Protein 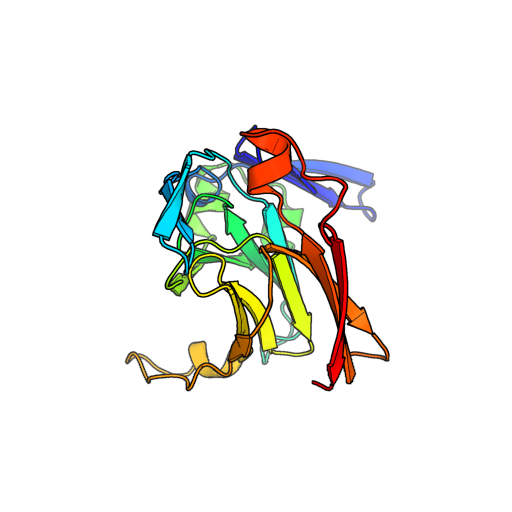AF-A0AAW2FLQ1-F1 (afdb_monomer_lite)

Foldseek 3Di:
DDDFPVLWDWDADPVVRDIAIEHEPQQFADAQWAQAQVRDIDGHGTGKDAWEKAAPLVDRWIKIWIHRQRDQWIKIATVVQVVVRDYHVSCHVRIGTQDGHPAGWQYWYDAHQKIWTAHRRQQWIWIDGRNVRVPDPDPDPPPTDTGHHDAHWNYWDAPPNRFKIKTKGFNVCCVPPHPDPPVDDGMDIDMDTD

Sequence (194 aa):
MADYYGNGLVVYNSVKDSMCRIESKYMEPVDDLFVLKNHDTFIYPAGIFSMTVICNECKTSCYLYWAPISGKAIYRTDIDHLLNCPNKDQANNKTKYTIKLASQTVDMESVDHTLYYSDTGAMSIVRRNVCKLSSQSKPVTVTEEMQPVLGVVTTMSSLENGKEMQFIEDNYKIFKYTSVDLSSINFRYCRFKI

Organism: NCBI:txid286306

InterPro domains:
  IPR011042 Six-bladed beta-propeller, TolB-like [G3DSA:2.120.10.30] (1-194)
  IPR017996 Major royal jelly/yellow-related [PF03022] (1-192)

pLDDT: mean 86.83, std 14.47, range [31.69, 98.31]

Structure (mmCIF, N/CA/C/O backbone):
data_AF-A0AAW2FLQ1-F1
#
_entry.id   AF-A0AAW2FLQ1-F1
#
loop_
_atom_site.group_PDB
_atom_site.id
_atom_site.type_symbol
_atom_site.label_atom_id
_atom_site.label_alt_id
_atom_site.label_comp_id
_atom_site.label_asym_id
_atom_site.label_entity_id
_atom_site.label_seq_id
_atom_site.pdbx_PDB_ins_code
_atom_site.Cartn_x
_atom_site.Cartn_y
_atom_site.Cartn_z
_atom_site.occupancy
_atom_site.B_iso_or_equiv
_atom_site.auth_seq_id
_atom_site.auth_comp_id
_atom_site.auth_asym_id
_atom_site.auth_atom_id
_atom_site.pdbx_PDB_model_num
ATOM 1 N N . MET A 1 1 ? -11.884 2.104 2.381 1.00 91.94 1 MET A N 1
ATOM 2 C CA . MET A 1 1 ? -11.495 2.786 1.128 1.00 91.94 1 MET A CA 1
ATOM 3 C C . MET A 1 1 ? -10.493 3.872 1.465 1.00 91.94 1 MET A C 1
ATOM 5 O O . MET A 1 1 ? -10.772 4.666 2.356 1.00 91.94 1 MET A O 1
ATOM 9 N N . ALA A 1 2 ? -9.340 3.880 0.802 1.00 96.25 2 ALA A N 1
ATOM 10 C CA . ALA A 1 2 ? -8.349 4.935 0.962 1.00 96.25 2 ALA A CA 1
ATOM 11 C C . ALA A 1 2 ? -8.701 6.135 0.079 1.00 96.25 2 ALA A C 1
ATOM 13 O O . ALA A 1 2 ? -9.021 5.974 -1.097 1.00 96.25 2 ALA A O 1
ATOM 14 N N . ASP A 1 3 ? -8.634 7.323 0.660 1.00 96.94 3 ASP A N 1
ATOM 15 C CA . ASP A 1 3 ? -8.712 8.602 -0.028 1.00 96.94 3 ASP A CA 1
ATOM 16 C C . ASP A 1 3 ? -7.301 9.189 -0.090 1.00 96.94 3 ASP A C 1
ATOM 18 O O . ASP A 1 3 ? -6.853 9.882 0.826 1.00 96.94 3 ASP A O 1
ATOM 22 N N . TYR A 1 4 ? -6.588 8.861 -1.167 1.00 94.88 4 TYR A N 1
ATOM 23 C CA . TYR A 1 4 ? -5.191 9.247 -1.357 1.00 94.88 4 TYR A CA 1
ATOM 24 C C . TYR A 1 4 ? -5.010 10.743 -1.657 1.00 94.88 4 TYR A C 1
ATOM 26 O O . TYR A 1 4 ? -3.900 11.249 -1.526 1.00 94.88 4 TYR A O 1
ATOM 34 N N . TYR A 1 5 ? -6.069 11.465 -2.044 1.00 93.88 5 TYR A N 1
ATOM 35 C CA . TYR A 1 5 ? -6.012 12.921 -2.222 1.00 93.88 5 TYR A CA 1
ATOM 36 C C . TYR A 1 5 ? -6.301 13.664 -0.916 1.00 93.88 5 TYR 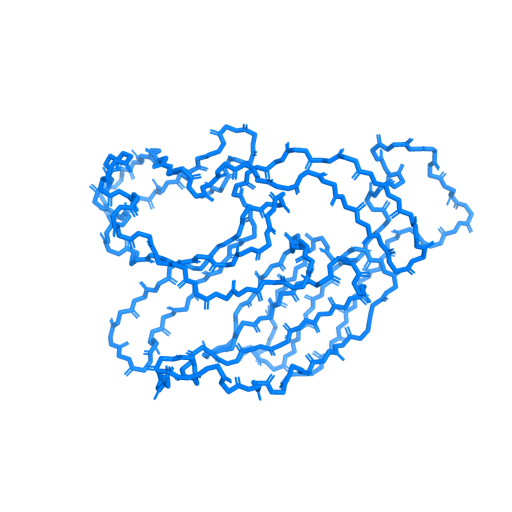A C 1
ATOM 38 O O . TYR A 1 5 ? -5.624 14.639 -0.599 1.00 93.88 5 TYR A O 1
ATOM 46 N N . GLY A 1 6 ? -7.293 13.210 -0.148 1.00 96.44 6 GLY A N 1
ATOM 47 C CA . GLY A 1 6 ? -7.650 13.799 1.143 1.00 96.44 6 GLY A CA 1
ATOM 48 C C . GLY A 1 6 ? -6.902 13.213 2.345 1.00 96.44 6 GLY A C 1
ATOM 49 O O . GLY A 1 6 ? -7.181 13.617 3.472 1.00 96.44 6 GLY A O 1
ATOM 50 N N . ASN A 1 7 ? -5.978 12.271 2.131 1.00 96.94 7 ASN A N 1
ATOM 51 C CA . ASN A 1 7 ? -5.129 11.643 3.153 1.00 96.94 7 ASN A CA 1
ATOM 52 C C . ASN A 1 7 ? -5.916 10.949 4.280 1.00 96.94 7 ASN A C 1
ATOM 54 O O . ASN A 1 7 ? -5.550 11.025 5.454 1.00 96.94 7 ASN A O 1
ATOM 58 N N . GLY A 1 8 ? -7.021 10.290 3.928 1.00 97.75 8 GLY A N 1
ATOM 59 C CA . GLY A 1 8 ? -7.933 9.682 4.895 1.00 97.75 8 GLY A CA 1
ATOM 60 C C . GLY A 1 8 ? -8.338 8.259 4.539 1.00 97.75 8 GLY A C 1
ATOM 61 O O . GLY A 1 8 ? -8.242 7.814 3.398 1.00 97.75 8 GLY A O 1
ATOM 62 N N . LEU A 1 9 ? -8.839 7.539 5.535 1.00 98.12 9 LEU A N 1
ATOM 63 C CA . LEU A 1 9 ? -9.382 6.196 5.396 1.00 98.12 9 LEU A CA 1
ATOM 64 C C . LEU A 1 9 ? -10.873 6.212 5.722 1.00 98.12 9 LEU A C 1
ATOM 66 O O . LEU A 1 9 ? -11.267 6.517 6.844 1.00 98.12 9 LEU A O 1
ATOM 70 N N . VAL A 1 10 ? -11.710 5.833 4.761 1.00 97.50 10 VAL A N 1
ATOM 71 C CA . VAL A 1 10 ? -13.134 5.584 5.001 1.00 97.50 10 VAL A CA 1
ATOM 72 C C . VAL A 1 10 ? -13.320 4.131 5.418 1.00 97.50 10 VAL A C 1
ATOM 74 O O . VAL A 1 10 ? -12.969 3.212 4.668 1.00 97.50 10 VAL A O 1
ATOM 77 N N . VAL A 1 11 ? -13.892 3.927 6.600 1.00 96.62 11 VAL A N 1
ATOM 78 C CA . VAL A 1 11 ? -14.227 2.614 7.157 1.00 96.62 11 VAL A CA 1
ATOM 79 C C . VAL A 1 11 ? -15.741 2.479 7.205 1.00 96.62 11 VAL A C 1
ATOM 81 O O . VAL A 1 11 ? -16.435 3.376 7.680 1.00 96.62 11 VAL A O 1
ATOM 84 N N . TYR A 1 12 ? -16.243 1.351 6.708 1.00 95.44 12 TYR A N 1
ATOM 85 C CA . TYR A 1 12 ? -17.648 0.974 6.794 1.00 95.44 12 TYR A CA 1
ATOM 86 C C . TYR A 1 12 ? -17.773 -0.273 7.667 1.00 95.44 12 TYR A C 1
ATOM 88 O O . TYR A 1 12 ? -17.113 -1.282 7.420 1.00 95.44 12 TYR A O 1
ATOM 96 N N . ASN A 1 13 ? -18.607 -0.186 8.697 1.00 93.62 13 ASN A N 1
ATOM 97 C CA . ASN A 1 13 ? -18.969 -1.292 9.565 1.00 93.62 13 ASN A CA 1
ATOM 98 C C . ASN A 1 13 ? -20.371 -1.765 9.175 1.00 93.62 13 ASN A C 1
ATOM 100 O O . ASN A 1 13 ? -21.360 -1.126 9.530 1.00 93.62 13 ASN A O 1
ATOM 104 N N . SER A 1 14 ? -20.445 -2.893 8.471 1.00 93.50 14 SER A N 1
ATOM 105 C CA . SER A 1 14 ? -21.706 -3.465 7.986 1.00 93.50 14 SER A CA 1
ATOM 106 C C . SER A 1 14 ? -22.609 -3.994 9.101 1.00 93.50 14 SER A C 1
ATOM 108 O O . SER A 1 14 ? -23.823 -4.005 8.941 1.00 93.50 14 SER A O 1
ATOM 110 N N . VAL A 1 15 ? -22.049 -4.399 10.247 1.00 92.44 15 VAL A N 1
ATOM 111 C CA . VAL A 1 15 ? -22.832 -4.900 11.392 1.00 92.44 15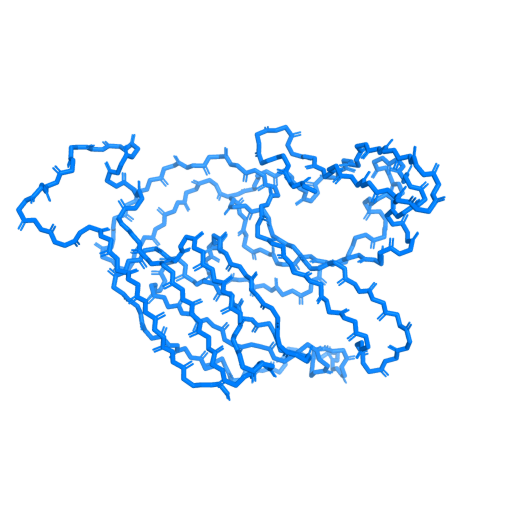 VAL A CA 1
ATOM 112 C C . VAL A 1 15 ? -23.609 -3.766 12.056 1.00 92.44 15 VAL A C 1
ATOM 114 O O . VAL A 1 15 ? -24.740 -3.957 12.491 1.00 92.44 15 VAL A O 1
ATOM 117 N N . LYS A 1 16 ? -22.994 -2.582 12.143 1.00 93.88 16 LYS A N 1
ATOM 118 C CA . LYS A 1 16 ? -23.602 -1.380 12.731 1.00 93.88 16 LYS A CA 1
ATOM 119 C C . LYS A 1 16 ? -24.275 -0.473 11.697 1.00 93.88 16 LYS A C 1
ATOM 121 O O . LYS A 1 16 ? -24.805 0.561 12.087 1.00 93.88 16 LYS A O 1
ATOM 126 N N . ASP A 1 17 ? -24.188 -0.830 10.416 1.00 94.69 17 ASP A N 1
ATOM 127 C CA . ASP A 1 17 ? -24.528 0.018 9.269 1.00 94.69 17 ASP A CA 1
ATOM 128 C C . ASP A 1 17 ? -24.017 1.462 9.422 1.00 94.69 17 ASP A C 1
ATOM 130 O O . ASP A 1 17 ? -24.735 2.449 9.289 1.00 94.69 17 ASP A O 1
ATOM 134 N N . SER A 1 18 ? -22.743 1.585 9.796 1.00 94.69 18 SER A N 1
ATOM 135 C CA . SER A 1 18 ? -22.134 2.869 10.144 1.00 94.69 18 SER A CA 1
ATOM 136 C C . SER A 1 18 ? -20.859 3.094 9.354 1.00 94.69 18 SER A C 1
ATOM 138 O O . SER A 1 18 ? -20.066 2.166 9.180 1.00 94.69 18 SER A O 1
ATOM 140 N N . MET A 1 19 ? -20.610 4.336 8.952 1.00 96.31 19 MET A N 1
ATOM 141 C CA . MET A 1 19 ? -19.373 4.734 8.288 1.00 96.31 19 MET A CA 1
ATOM 142 C C . MET A 1 19 ? -18.680 5.872 9.027 1.00 96.31 19 MET A C 1
ATOM 144 O O . MET A 1 19 ? -19.328 6.725 9.631 1.00 96.31 19 MET A O 1
ATOM 148 N N . CYS A 1 20 ? -17.358 5.917 8.926 1.00 97.00 20 CYS A N 1
ATOM 149 C CA . CYS A 1 20 ? -16.575 7.048 9.395 1.00 97.00 20 CYS A CA 1
ATOM 150 C C . CYS A 1 20 ? -15.333 7.261 8.542 1.00 97.00 20 CYS A C 1
ATOM 152 O O . CYS A 1 20 ? -14.836 6.353 7.874 1.00 97.00 20 CYS A O 1
ATOM 154 N N . ARG A 1 21 ? -14.834 8.495 8.585 1.00 97.88 21 ARG A N 1
ATOM 155 C CA . ARG A 1 21 ? -13.546 8.878 8.021 1.00 97.88 21 ARG A CA 1
ATOM 156 C C . ARG A 1 21 ? -12.533 8.978 9.154 1.00 97.88 21 ARG A C 1
ATOM 158 O O . ARG A 1 21 ? -12.776 9.668 10.138 1.00 97.88 21 ARG A O 1
ATOM 165 N N . ILE A 1 22 ? -11.408 8.302 8.987 1.00 98.31 22 ILE A N 1
ATOM 166 C CA . ILE A 1 22 ? -10.281 8.296 9.911 1.00 98.31 22 ILE A CA 1
ATOM 167 C C . ILE A 1 22 ? -9.132 9.026 9.234 1.00 98.31 22 ILE A C 1
ATOM 169 O O . ILE A 1 22 ? -8.819 8.764 8.075 1.00 98.31 22 ILE A O 1
ATOM 173 N N . GLU A 1 23 ? -8.492 9.921 9.970 1.00 98.19 23 GLU A N 1
ATOM 174 C CA . GLU A 1 23 ? -7.330 10.668 9.504 1.00 98.19 23 GLU A CA 1
ATOM 175 C C . GLU A 1 23 ? -6.142 10.380 10.410 1.00 98.19 23 GLU A C 1
ATOM 177 O O . GLU A 1 23 ? -6.289 10.105 11.601 1.00 98.19 23 GLU A O 1
ATOM 182 N N . SER A 1 24 ? -4.944 10.432 9.847 1.00 97.75 24 SER A N 1
ATOM 183 C CA . SER A 1 24 ? -3.704 10.183 10.568 1.00 97.75 24 SER A CA 1
ATOM 184 C C . SER A 1 24 ? -2.583 10.920 9.860 1.00 97.75 24 SER A C 1
ATOM 186 O O . SER A 1 24 ? -2.535 10.939 8.635 1.00 97.75 24 SER A O 1
ATOM 188 N N . LYS A 1 25 ? -1.645 11.499 10.616 1.00 97.56 25 LYS A N 1
ATOM 189 C CA . LYS A 1 25 ? -0.485 12.190 10.020 1.00 97.56 25 LYS A CA 1
ATOM 190 C C . LYS A 1 25 ? 0.370 11.250 9.170 1.00 97.56 25 LYS A C 1
ATOM 192 O O . LYS A 1 25 ? 1.116 11.682 8.308 1.00 97.56 25 LYS A O 1
ATOM 197 N N . TYR A 1 26 ? 0.288 9.951 9.448 1.00 97.50 26 TYR A N 1
ATOM 198 C CA . TYR A 1 26 ? 1.032 8.941 8.714 1.00 97.50 26 TYR A CA 1
ATOM 199 C C . TYR A 1 26 ? 0.426 8.696 7.317 1.00 97.50 26 TYR A C 1
ATOM 201 O O . TYR A 1 26 ? 1.084 8.081 6.487 1.00 97.50 26 TYR A O 1
ATOM 209 N N . MET A 1 27 ? -0.841 9.082 7.090 1.00 97.88 27 MET A N 1
ATOM 210 C CA . MET A 1 27 ? -1.561 8.906 5.817 1.00 97.88 27 MET A CA 1
ATOM 211 C C . MET A 1 27 ? -1.264 10.031 4.825 1.00 97.88 27 MET A C 1
ATOM 213 O O . MET A 1 27 ? -1.715 9.956 3.687 1.00 97.88 27 MET A O 1
ATOM 217 N N . GLU A 1 28 ? -0.551 11.067 5.261 1.00 97.56 28 GLU A N 1
ATOM 218 C CA . GLU A 1 28 ? -0.145 12.209 4.450 1.00 97.56 28 GLU A CA 1
ATOM 219 C C . GLU A 1 28 ? 1.106 11.849 3.614 1.00 97.56 28 GLU A C 1
ATOM 221 O O . GLU A 1 28 ? 1.902 10.998 4.029 1.00 97.56 28 GLU A O 1
ATOM 226 N N . PRO A 1 29 ? 1.293 12.466 2.434 1.00 96.25 29 PRO A N 1
ATOM 227 C CA . PRO A 1 29 ? 2.514 12.312 1.649 1.00 96.25 29 PRO A CA 1
ATOM 228 C C . PRO A 1 29 ? 3.740 12.857 2.404 1.00 96.25 29 PRO A C 1
ATOM 230 O O . PRO A 1 29 ? 3.660 13.865 3.105 1.00 96.25 29 PRO A O 1
ATOM 233 N N . VAL A 1 30 ? 4.885 12.186 2.255 1.00 94.06 30 VAL A N 1
ATOM 234 C CA . VAL A 1 30 ? 6.158 12.533 2.919 1.00 94.06 30 VAL A CA 1
ATOM 235 C C . VAL A 1 30 ? 7.317 12.660 1.923 1.00 94.06 30 VAL A C 1
ATOM 237 O O . VAL A 1 30 ? 8.241 13.435 2.160 1.00 94.06 30 VAL A O 1
ATOM 240 N N . ASP A 1 31 ? 7.294 11.897 0.828 1.00 92.38 31 ASP A N 1
ATOM 241 C CA . ASP A 1 31 ? 8.317 11.900 -0.222 1.00 92.38 31 ASP A CA 1
ATOM 242 C C . ASP A 1 31 ? 7.674 11.742 -1.605 1.00 92.38 31 ASP A C 1
ATOM 244 O O . ASP A 1 31 ? 7.371 10.632 -2.060 1.00 92.38 31 ASP A O 1
ATOM 248 N N . ASP A 1 32 ? 7.466 12.881 -2.262 1.00 91.56 32 ASP A N 1
ATOM 249 C CA . ASP A 1 32 ? 6.734 12.977 -3.525 1.00 91.56 32 ASP A CA 1
ATOM 250 C C . ASP A 1 32 ? 7.588 12.649 -4.751 1.00 91.56 32 ASP A C 1
ATOM 252 O O . ASP A 1 32 ? 7.039 12.523 -5.848 1.00 91.56 32 ASP A O 1
ATOM 256 N N . LEU A 1 33 ? 8.915 12.538 -4.599 1.00 92.50 33 LEU A N 1
ATOM 257 C CA . LEU A 1 33 ? 9.826 12.282 -5.710 1.00 92.50 33 LEU A CA 1
ATOM 258 C C . LEU A 1 33 ? 9.994 10.779 -5.933 1.00 92.50 33 LEU A C 1
ATOM 260 O O . LEU A 1 33 ? 10.582 10.056 -5.124 1.00 92.50 33 LEU A O 1
ATOM 264 N N . PHE A 1 34 ? 9.553 10.328 -7.100 1.00 90.31 34 PHE A N 1
ATOM 265 C CA . PHE A 1 34 ? 9.778 8.977 -7.585 1.00 90.31 34 PHE A CA 1
ATOM 266 C C . PHE A 1 34 ? 11.028 8.950 -8.454 1.00 90.31 34 PHE A C 1
ATOM 268 O O . PHE A 1 34 ? 11.207 9.808 -9.320 1.00 90.31 34 PHE A O 1
ATOM 275 N N . VAL A 1 35 ? 11.877 7.947 -8.233 1.00 90.69 35 VAL A N 1
ATOM 276 C CA . VAL A 1 35 ? 13.063 7.667 -9.048 1.00 90.69 35 VAL A CA 1
ATOM 277 C C . VAL A 1 35 ? 12.997 6.207 -9.467 1.00 90.69 35 VAL A C 1
ATOM 279 O O . VAL A 1 35 ? 13.086 5.322 -8.620 1.00 90.69 35 VAL A O 1
ATOM 282 N N . LEU A 1 36 ? 12.808 5.968 -10.761 1.00 86.19 36 LEU A N 1
ATOM 283 C CA . LEU A 1 36 ? 12.723 4.638 -11.354 1.00 86.19 36 LEU A CA 1
ATOM 284 C C . LEU A 1 36 ? 14.117 4.087 -11.680 1.00 86.19 36 LEU A C 1
ATOM 286 O O . LEU A 1 36 ? 15.096 4.830 -11.794 1.00 86.19 36 LEU A O 1
ATOM 290 N N . LYS A 1 37 ? 14.198 2.772 -11.897 1.00 85.69 37 LYS A N 1
ATOM 291 C CA . LYS A 1 37 ? 15.446 2.050 -12.195 1.00 85.69 37 LYS A CA 1
ATOM 292 C C . LYS A 1 37 ? 16.189 2.587 -13.420 1.00 85.69 37 LYS A C 1
ATOM 294 O O . LYS A 1 37 ? 17.413 2.553 -13.461 1.00 85.69 37 LYS A O 1
ATOM 299 N N . ASN A 1 38 ? 15.457 3.084 -14.412 1.00 82.25 38 ASN A N 1
ATOM 300 C CA . ASN A 1 38 ? 15.990 3.711 -15.624 1.00 82.25 38 ASN A CA 1
ATOM 301 C C . ASN A 1 38 ? 16.360 5.199 -15.436 1.00 82.25 38 ASN A C 1
ATOM 303 O O . ASN A 1 38 ? 16.565 5.890 -16.426 1.00 82.25 38 ASN A O 1
ATOM 307 N N . HIS A 1 39 ? 16.454 5.687 -14.193 1.00 83.62 39 HIS A N 1
ATOM 308 C CA . HIS A 1 39 ? 16.730 7.084 -13.817 1.00 83.62 39 HIS A CA 1
ATOM 309 C C . HIS A 1 39 ? 15.636 8.092 -14.175 1.00 83.62 39 HIS A C 1
ATOM 311 O O . HIS A 1 39 ? 15.804 9.297 -13.987 1.00 83.62 39 HIS A O 1
ATOM 317 N N . ASP A 1 40 ? 14.487 7.604 -14.620 1.00 84.31 40 ASP A N 1
ATOM 318 C CA . ASP A 1 40 ? 13.316 8.426 -14.832 1.00 84.31 40 ASP A CA 1
ATOM 319 C C . ASP A 1 40 ? 12.751 8.927 -13.508 1.00 84.31 40 ASP A C 1
ATOM 321 O O . ASP A 1 40 ? 12.553 8.155 -12.569 1.00 84.31 40 ASP A O 1
ATOM 325 N N . THR A 1 41 ? 12.401 10.211 -13.463 1.00 88.06 41 THR A N 1
ATOM 326 C CA . THR A 1 41 ? 11.805 10.818 -12.272 1.00 88.06 41 THR A CA 1
ATOM 327 C C . THR A 1 41 ? 10.453 11.452 -12.555 1.00 88.06 41 THR A C 1
ATOM 329 O O . THR A 1 41 ? 10.144 11.819 -13.692 1.00 88.06 41 THR A O 1
ATOM 332 N N . PHE A 1 42 ? 9.616 11.530 -11.522 1.00 87.19 42 PHE A N 1
ATOM 333 C CA . PHE A 1 42 ? 8.359 12.276 -11.535 1.00 87.19 42 PHE A CA 1
ATOM 334 C C . PHE A 1 42 ? 7.934 12.632 -10.107 1.00 87.19 42 PHE A C 1
ATOM 336 O O . PHE A 1 42 ? 8.352 11.987 -9.148 1.00 87.19 42 PHE A O 1
ATOM 343 N N . ILE A 1 43 ? 7.106 13.672 -9.978 1.00 89.88 43 ILE A N 1
ATOM 344 C CA . ILE A 1 43 ? 6.562 14.126 -8.694 1.00 89.88 43 ILE A CA 1
ATOM 345 C C . ILE A 1 43 ? 5.098 13.724 -8.616 1.00 89.88 43 ILE A C 1
ATOM 347 O O . ILE A 1 43 ? 4.303 14.116 -9.474 1.00 89.88 43 ILE A O 1
ATOM 351 N N . TYR A 1 44 ? 4.730 12.977 -7.585 1.00 89.75 44 TYR A N 1
ATOM 352 C CA . TYR A 1 44 ? 3.357 12.551 -7.355 1.00 89.75 44 TYR A CA 1
ATOM 353 C C . TYR A 1 44 ? 3.059 12.655 -5.859 1.00 89.75 44 TYR A C 1
ATOM 355 O O . TYR A 1 44 ? 3.478 11.759 -5.142 1.00 89.75 44 TYR A O 1
ATOM 363 N N . PRO A 1 45 ? 2.396 13.725 -5.378 1.00 92.75 45 PRO A N 1
ATOM 364 C CA . PRO A 1 45 ? 2.022 13.877 -3.974 1.00 92.75 45 PRO A CA 1
ATOM 365 C C . PRO A 1 45 ? 0.668 13.217 -3.699 1.00 92.75 45 PRO A C 1
ATOM 367 O O . PRO A 1 45 ? -0.377 13.724 -4.112 1.00 92.75 45 PRO A O 1
ATOM 370 N N . ALA A 1 46 ? 0.681 12.072 -3.028 1.00 93.94 46 ALA A N 1
ATOM 371 C CA . ALA A 1 46 ? -0.506 11.314 -2.671 1.00 93.94 46 ALA A CA 1
ATOM 372 C C . ALA A 1 46 ? -0.310 10.526 -1.370 1.00 93.94 46 ALA A C 1
ATOM 374 O O . ALA A 1 46 ? 0.737 9.928 -1.113 1.00 93.94 46 ALA A O 1
ATOM 375 N N . GLY A 1 47 ? -1.359 10.532 -0.555 1.00 96.88 47 GLY A N 1
ATOM 376 C CA . GLY A 1 47 ? -1.418 9.885 0.744 1.00 96.88 47 GLY A CA 1
ATOM 377 C C . GLY A 1 47 ? -1.692 8.385 0.680 1.00 96.88 47 GLY A C 1
ATOM 378 O O . GLY A 1 47 ? -1.314 7.700 -0.272 1.00 96.88 47 GLY A O 1
ATOM 379 N N . ILE A 1 48 ? -2.336 7.873 1.733 1.00 97.62 48 ILE A N 1
ATOM 380 C CA . ILE A 1 48 ? -2.701 6.457 1.913 1.00 97.62 48 ILE A CA 1
ATOM 381 C C . ILE A 1 48 ? -3.303 5.844 0.644 1.00 97.62 48 ILE A C 1
ATOM 383 O O . ILE A 1 48 ? -4.236 6.402 0.072 1.00 97.62 48 ILE A O 1
ATOM 387 N N . PHE A 1 49 ? -2.803 4.677 0.228 1.00 95.12 49 PHE A N 1
ATOM 388 C CA . PHE A 1 49 ? -3.363 3.954 -0.916 1.00 95.12 49 PHE A CA 1
ATOM 389 C C . PHE A 1 49 ? -3.163 2.442 -0.830 1.00 95.12 49 PHE A C 1
ATOM 391 O O . PHE A 1 49 ? -4.151 1.722 -0.697 1.00 95.12 49 PHE A O 1
ATOM 398 N N . SER A 1 50 ? -1.915 1.960 -0.865 1.00 95.19 50 SER A N 1
ATOM 399 C CA . SER A 1 50 ? -1.623 0.524 -0.837 1.00 95.19 50 SER A CA 1
ATOM 400 C C . SER A 1 50 ? -2.041 -0.029 0.516 1.00 95.19 50 SER A C 1
ATOM 402 O O . SER A 1 50 ? -1.559 0.449 1.545 1.00 95.19 50 SER A O 1
ATOM 404 N N . MET A 1 51 ? -2.941 -1.009 0.535 1.00 96.56 51 MET A N 1
ATOM 405 C CA . MET A 1 51 ? -3.526 -1.544 1.761 1.00 96.56 51 MET A CA 1
ATOM 406 C C . MET A 1 51 ? -3.760 -3.043 1.637 1.00 96.56 51 MET A C 1
ATOM 408 O O . MET A 1 51 ? -4.274 -3.505 0.629 1.00 96.56 51 MET A O 1
ATOM 412 N N . THR A 1 52 ? -3.491 -3.785 2.704 1.00 95.75 52 THR A N 1
ATOM 413 C CA . THR A 1 52 ? -3.899 -5.188 2.815 1.00 95.75 52 THR A CA 1
ATOM 414 C C . THR A 1 52 ? -4.184 -5.535 4.272 1.00 95.75 52 THR A C 1
ATOM 416 O O . THR A 1 52 ? -3.797 -4.808 5.193 1.00 95.75 52 THR A O 1
ATOM 419 N N . VAL A 1 53 ? -4.901 -6.630 4.494 1.00 94.06 53 VAL A N 1
ATOM 420 C CA . VAL A 1 53 ? -5.284 -7.090 5.827 1.00 94.06 53 VAL A CA 1
ATOM 421 C C . VAL A 1 53 ? -4.613 -8.416 6.104 1.00 94.06 53 VAL A C 1
ATOM 423 O O . VAL A 1 53 ? -4.839 -9.384 5.391 1.00 94.06 53 VAL A O 1
ATOM 426 N N . ILE A 1 54 ? -3.869 -8.474 7.204 1.00 90.88 54 ILE A N 1
ATOM 427 C CA . ILE A 1 54 ? -3.366 -9.737 7.733 1.00 90.88 54 ILE A CA 1
ATOM 428 C C . ILE A 1 54 ? -4.137 -10.041 9.008 1.00 90.88 54 ILE A C 1
ATOM 430 O O . ILE A 1 54 ? -4.009 -9.354 10.025 1.00 90.88 54 ILE A O 1
ATOM 434 N N . CYS A 1 55 ? -4.947 -11.090 8.934 1.00 86.62 55 CYS A N 1
ATOM 435 C CA . CYS A 1 55 ? -5.560 -11.716 10.091 1.00 86.62 55 CYS A CA 1
ATOM 436 C C . CYS A 1 55 ? -4.669 -12.839 10.603 1.00 86.62 55 CYS A C 1
ATOM 438 O O . CYS A 1 55 ? -3.960 -13.491 9.838 1.00 86.62 55 CYS A O 1
ATOM 440 N N . ASN A 1 56 ? -4.736 -13.086 11.907 1.00 69.19 56 ASN A N 1
ATOM 441 C CA . ASN A 1 56 ? -3.932 -14.103 12.562 1.00 69.19 56 ASN A CA 1
ATOM 442 C C . ASN A 1 56 ? -2.428 -13.818 12.486 1.00 69.19 56 ASN A C 1
ATOM 444 O O . ASN A 1 56 ? -1.672 -14.703 12.113 1.00 69.19 56 ASN A O 1
ATOM 448 N N . GLU A 1 57 ? -1.961 -12.615 12.848 1.00 58.91 57 GLU A N 1
ATOM 449 C CA . GLU A 1 57 ? -0.522 -12.297 12.971 1.00 58.91 57 GLU A CA 1
ATOM 450 C C . GLU A 1 57 ? 0.174 -13.096 14.094 1.00 58.91 57 GLU A C 1
ATOM 452 O O . GLU A 1 57 ? 0.682 -12.550 15.077 1.00 58.91 57 GLU A O 1
ATOM 457 N N . CYS A 1 58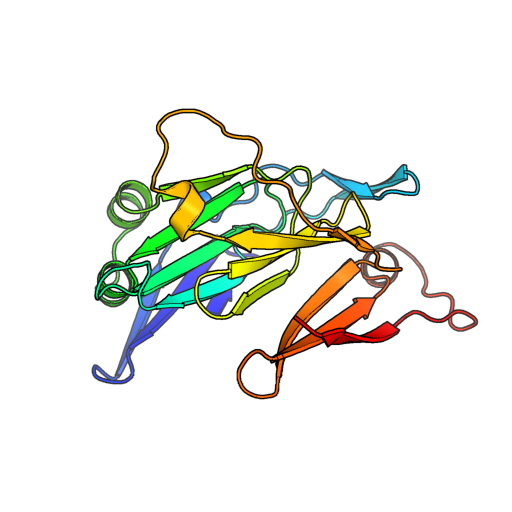 ? 0.161 -14.419 14.013 1.00 55.94 58 CYS A N 1
ATOM 458 C CA . CYS A 1 58 ? 0.623 -15.290 15.072 1.00 55.94 58 CYS A CA 1
ATOM 459 C C . CYS A 1 58 ? -0.186 -15.143 16.406 1.00 55.94 58 CYS A C 1
ATOM 461 O O . CYS A 1 58 ? 0.264 -15.661 17.429 1.00 55.94 58 CYS A O 1
ATOM 463 N N . LYS A 1 59 ? -1.380 -14.485 16.394 1.00 52.91 59 LYS A N 1
ATOM 464 C CA . LYS A 1 59 ? -2.435 -14.359 17.454 1.00 52.91 59 LYS A CA 1
ATOM 465 C C . LYS A 1 59 ? -3.814 -13.964 16.865 1.00 52.91 59 LYS A C 1
ATOM 467 O O . LYS A 1 59 ? -3.863 -13.562 15.719 1.00 52.91 59 LYS A O 1
ATOM 472 N N . THR A 1 60 ? -4.904 -13.982 17.647 1.00 62.03 60 THR A N 1
ATOM 473 C CA . THR A 1 60 ? -6.326 -13.745 17.254 1.00 62.03 60 THR A CA 1
ATOM 474 C C . THR A 1 60 ? -6.716 -12.343 16.733 1.00 62.03 60 THR A C 1
ATOM 476 O O . THR A 1 60 ? -7.905 -12.061 16.626 1.00 62.03 60 THR A O 1
ATOM 479 N N . SER A 1 61 ? -5.773 -11.449 16.429 1.00 79.00 61 SER A N 1
ATOM 480 C CA . SER A 1 61 ? -6.067 -10.072 15.982 1.00 79.00 61 SER A CA 1
ATOM 481 C C . SER A 1 61 ? -5.808 -9.895 14.483 1.00 79.00 61 SER A C 1
ATOM 483 O O . SER A 1 61 ? -4.914 -10.536 13.922 1.00 79.00 61 SER A O 1
ATOM 485 N N . CYS A 1 62 ? -6.569 -9.000 13.845 1.00 89.88 62 CYS A N 1
ATOM 486 C CA . CYS A 1 62 ? -6.369 -8.588 12.457 1.00 89.88 62 CYS A CA 1
ATOM 487 C C . CYS A 1 62 ? -5.826 -7.160 12.389 1.00 89.88 62 CYS A C 1
ATOM 489 O O . CYS A 1 62 ? -6.332 -6.254 13.054 1.00 89.88 62 CYS A O 1
ATOM 491 N N . TYR A 1 63 ? -4.827 -6.949 11.540 1.00 92.81 63 TYR A N 1
ATOM 492 C CA . TYR A 1 63 ? -4.224 -5.640 11.329 1.00 92.81 63 TYR A CA 1
ATOM 493 C C . TYR A 1 63 ? -4.404 -5.196 9.883 1.00 92.81 63 TYR A C 1
ATOM 495 O O . TYR A 1 63 ? -4.196 -5.972 8.948 1.00 92.81 63 TYR A O 1
ATOM 503 N N . LEU A 1 64 ? -4.748 -3.921 9.711 1.00 95.75 64 LEU A N 1
ATOM 504 C CA . LEU A 1 64 ? -4.659 -3.243 8.427 1.00 95.75 64 LEU A CA 1
ATOM 505 C C . LEU A 1 64 ? -3.225 -2.755 8.253 1.00 95.75 64 LEU A C 1
ATOM 507 O O . LEU A 1 64 ? -2.761 -1.920 9.034 1.00 95.75 64 LEU A O 1
ATOM 511 N N . TYR A 1 65 ? -2.557 -3.249 7.220 1.00 96.00 65 TYR A N 1
ATOM 512 C CA . TYR A 1 65 ? -1.277 -2.752 6.739 1.00 96.00 65 TYR A CA 1
ATOM 513 C C . TYR A 1 65 ? -1.511 -1.766 5.621 1.00 96.00 65 TYR A C 1
ATOM 515 O O . TYR A 1 65 ? -2.360 -2.003 4.764 1.00 96.00 65 TYR A O 1
ATOM 523 N N . TRP A 1 66 ? -0.746 -0.682 5.604 1.00 97.44 66 TRP A N 1
ATOM 524 C CA . TRP A 1 66 ? -0.884 0.312 4.556 1.00 97.44 66 TRP A CA 1
ATOM 525 C C . TRP A 1 66 ? 0.360 1.178 4.377 1.00 97.44 66 TRP A C 1
ATOM 527 O O . TRP A 1 66 ? 1.186 1.302 5.283 1.00 97.44 66 TRP A O 1
ATOM 537 N N . ALA A 1 67 ? 0.466 1.802 3.209 1.00 97.19 67 ALA A N 1
ATOM 538 C CA . ALA A 1 67 ? 1.470 2.811 2.899 1.00 97.19 67 ALA A CA 1
ATOM 539 C C . ALA A 1 67 ? 0.825 3.992 2.150 1.00 97.19 67 ALA A C 1
ATOM 541 O O . ALA A 1 67 ? -0.128 3.791 1.386 1.00 97.19 67 ALA A O 1
ATOM 542 N N . PRO A 1 68 ? 1.302 5.229 2.367 1.00 97.00 68 PRO A N 1
ATOM 543 C CA . PRO A 1 68 ? 1.025 6.311 1.440 1.00 97.00 68 PRO A CA 1
ATOM 544 C C . PRO A 1 68 ? 1.811 6.099 0.141 1.00 97.00 68 PRO A C 1
ATOM 546 O O . PRO A 1 68 ? 2.942 5.613 0.191 1.00 97.00 68 PRO A O 1
ATOM 549 N N . ILE A 1 69 ? 1.227 6.476 -1.004 1.00 94.88 69 ILE A N 1
ATOM 550 C CA . ILE A 1 69 ? 1.896 6.386 -2.317 1.00 94.88 69 ILE A CA 1
ATOM 551 C C . ILE A 1 69 ? 3.233 7.123 -2.245 1.00 94.88 69 ILE A C 1
ATOM 553 O O . ILE A 1 69 ? 4.278 6.586 -2.599 1.00 94.88 69 ILE A O 1
ATOM 557 N N . SER A 1 70 ? 3.210 8.339 -1.708 1.00 95.12 70 SER A N 1
ATOM 558 C CA . SER A 1 70 ? 4.378 9.207 -1.560 1.00 95.12 70 SER A CA 1
ATOM 559 C C . SER A 1 70 ? 5.041 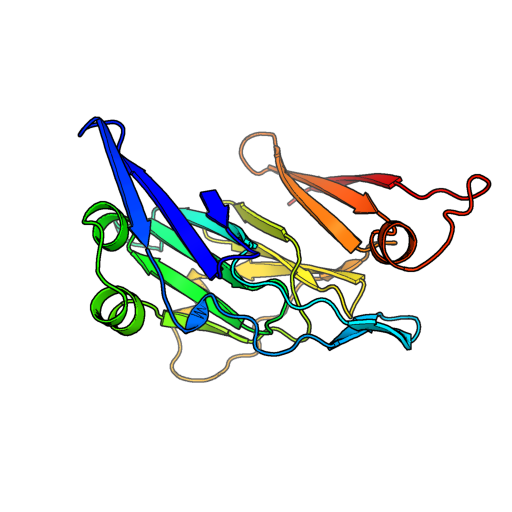8.999 -0.208 1.00 95.12 70 SER A C 1
ATOM 561 O O . SER A 1 70 ? 5.209 9.927 0.584 1.00 95.12 70 SER A O 1
ATOM 563 N N . GLY A 1 71 ? 5.391 7.756 0.106 1.00 94.75 71 GLY A N 1
ATOM 564 C CA . GLY A 1 71 ? 6.133 7.447 1.316 1.00 94.75 71 GLY A CA 1
ATOM 565 C C . GLY A 1 71 ? 6.920 6.155 1.219 1.00 94.75 71 GLY A C 1
ATOM 566 O O . GLY A 1 71 ? 6.680 5.288 0.385 1.00 94.75 71 GLY A O 1
ATOM 567 N N . LYS A 1 72 ? 7.905 6.039 2.108 1.00 94.44 72 LYS A N 1
ATOM 568 C CA . LYS A 1 72 ? 8.863 4.924 2.147 1.00 94.44 72 LYS A CA 1
ATOM 569 C C . LYS A 1 72 ? 8.709 4.093 3.420 1.00 94.44 72 LYS A C 1
ATOM 571 O O . LYS A 1 72 ? 9.686 3.635 4.019 1.00 94.44 72 LYS A O 1
ATOM 576 N N . ALA A 1 73 ? 7.469 3.949 3.878 1.00 95.00 73 ALA A N 1
ATOM 577 C CA . ALA A 1 73 ? 7.132 3.260 5.111 1.00 95.00 73 ALA A CA 1
ATOM 578 C C . ALA A 1 73 ? 5.806 2.511 4.981 1.00 95.00 73 ALA A C 1
ATOM 580 O O . ALA A 1 73 ? 4.821 3.075 4.510 1.00 95.00 73 ALA A O 1
ATOM 581 N N . ILE A 1 74 ? 5.781 1.271 5.474 1.00 96.00 74 ILE A N 1
ATOM 582 C CA . ILE A 1 74 ? 4.535 0.545 5.731 1.00 96.00 74 ILE A CA 1
ATOM 583 C C . ILE A 1 74 ? 4.202 0.688 7.210 1.00 96.00 74 ILE A C 1
ATOM 585 O O . ILE A 1 74 ? 5.015 0.391 8.098 1.00 96.00 74 ILE A O 1
ATOM 589 N N . TYR A 1 75 ? 2.975 1.111 7.459 1.00 96.31 75 TYR A N 1
ATOM 590 C CA . TYR A 1 75 ? 2.373 1.224 8.771 1.00 96.31 75 TYR A CA 1
ATOM 591 C C . TYR A 1 75 ? 1.338 0.126 8.971 1.00 96.31 75 TYR A C 1
ATOM 593 O O . TYR A 1 75 ? 0.864 -0.494 8.021 1.00 96.31 75 TYR A O 1
ATOM 601 N N . ARG A 1 76 ? 0.967 -0.098 10.228 1.00 95.19 76 ARG A N 1
ATOM 602 C CA . ARG A 1 76 ? -0.165 -0.951 10.568 1.00 95.19 76 ARG A CA 1
ATOM 603 C C . ARG A 1 76 ? -0.951 -0.422 11.746 1.00 95.19 76 ARG A C 1
ATOM 605 O O . ARG A 1 76 ? -0.410 0.279 12.606 1.00 95.19 76 ARG A O 1
ATOM 612 N N . THR A 1 77 ? -2.211 -0.811 11.823 1.00 94.56 77 THR A N 1
ATOM 613 C CA . THR A 1 77 ? -3.049 -0.574 12.996 1.00 94.56 77 THR A CA 1
ATOM 614 C C . THR A 1 77 ? -4.102 -1.666 13.133 1.00 94.56 77 THR A C 1
ATOM 616 O O . THR A 1 77 ? -4.383 -2.393 12.181 1.00 94.56 77 THR A O 1
ATOM 619 N N . ASP A 1 78 ? -4.617 -1.822 14.345 1.00 93.25 78 ASP A N 1
ATOM 620 C CA . ASP A 1 78 ? -5.616 -2.836 14.667 1.00 93.25 78 ASP A CA 1
ATOM 621 C C . ASP A 1 78 ? -6.952 -2.477 13.999 1.00 93.25 78 ASP A C 1
ATOM 623 O O . ASP A 1 78 ? -7.398 -1.327 14.080 1.00 93.25 78 ASP A O 1
ATOM 627 N N . ILE A 1 79 ? -7.586 -3.439 13.327 1.00 93.25 79 ILE A N 1
ATOM 628 C CA . ILE A 1 79 ? -8.871 -3.205 12.659 1.00 93.25 79 ILE A CA 1
ATOM 629 C C . ILE A 1 79 ? -9.970 -2.900 13.678 1.00 93.25 79 ILE A C 1
ATOM 631 O O . ILE A 1 79 ? -10.788 -2.018 13.421 1.00 93.25 79 ILE A O 1
ATOM 635 N N . ASP A 1 80 ? -9.955 -3.530 14.853 1.00 91.81 80 ASP A N 1
ATOM 636 C CA . ASP A 1 80 ? -10.957 -3.268 15.892 1.00 91.81 80 ASP A CA 1
ATOM 637 C C . ASP A 1 80 ? -10.857 -1.827 16.396 1.00 91.81 80 ASP A C 1
ATOM 639 O O . ASP A 1 80 ? -11.863 -1.175 16.682 1.00 91.81 80 ASP A O 1
ATOM 643 N N . HIS A 1 81 ? -9.636 -1.285 16.448 1.00 93.81 81 HIS A N 1
ATOM 644 C CA . HIS A 1 81 ? -9.425 0.128 16.750 1.00 93.81 81 HIS A CA 1
ATOM 645 C C . HIS A 1 81 ? -10.046 1.025 15.675 1.00 93.81 81 HIS A C 1
ATOM 647 O O . HIS A 1 81 ? -10.744 1.973 16.020 1.00 93.81 81 HIS A O 1
ATOM 653 N N . LEU A 1 82 ? -9.858 0.712 14.389 1.00 95.06 82 LEU A N 1
ATOM 654 C CA . LEU A 1 82 ? -10.440 1.477 13.279 1.00 95.06 82 LEU A CA 1
ATOM 655 C C . LEU A 1 82 ? -11.974 1.409 13.245 1.00 95.06 82 LEU A C 1
ATOM 657 O O . LEU A 1 82 ? -12.626 2.420 12.996 1.00 95.06 82 LEU A O 1
ATOM 661 N N . LEU A 1 83 ? -12.562 0.247 13.541 1.00 93.94 83 LEU A N 1
ATOM 662 C CA . LEU A 1 83 ? -14.018 0.047 13.578 1.00 93.94 83 LEU A CA 1
ATOM 663 C C . LEU A 1 83 ? -14.721 0.858 14.679 1.00 93.94 83 LEU A C 1
ATOM 665 O O . LEU A 1 83 ? -15.945 1.002 14.644 1.00 93.94 83 LEU A O 1
ATOM 669 N N . ASN A 1 84 ? -13.962 1.398 15.636 1.00 94.06 84 ASN A N 1
ATOM 670 C CA . ASN A 1 84 ? -14.450 2.321 16.659 1.00 94.06 84 ASN A CA 1
ATOM 671 C C . ASN A 1 84 ? -14.356 3.800 16.245 1.00 94.06 84 ASN A C 1
ATOM 673 O O . ASN A 1 84 ? -14.623 4.669 17.070 1.00 94.06 84 ASN A O 1
ATOM 677 N N . CYS A 1 85 ? -14.008 4.090 14.986 1.00 96.06 85 CYS A N 1
ATOM 678 C CA . CYS A 1 85 ? -13.969 5.440 14.418 1.00 96.06 85 CYS A CA 1
ATOM 679 C C . CYS A 1 85 ? -13.125 6.435 15.237 1.00 96.06 85 CYS A C 1
ATOM 681 O O . CYS A 1 85 ? -13.635 7.460 15.695 1.00 96.06 85 CYS A O 1
ATOM 683 N N . PRO A 1 86 ? -11.830 6.137 15.444 1.00 97.38 86 PRO A N 1
ATOM 684 C CA . PRO A 1 86 ? -10.950 6.963 16.252 1.00 97.38 86 PRO A CA 1
ATOM 685 C C . PRO A 1 86 ? -10.736 8.339 15.618 1.00 97.38 86 PRO A C 1
ATOM 687 O O . PRO A 1 86 ? -10.655 8.473 14.395 1.00 97.38 86 PRO A O 1
ATOM 690 N N . ASN A 1 87 ? -10.560 9.358 16.459 1.00 97.94 87 ASN A N 1
ATOM 691 C CA . ASN A 1 87 ? -10.105 10.668 15.995 1.00 97.94 87 ASN A CA 1
ATOM 692 C C . ASN A 1 87 ? -8.616 10.639 15.583 1.00 97.94 87 ASN A C 1
ATOM 694 O O . ASN A 1 87 ? -7.912 9.650 15.814 1.00 97.94 87 ASN A O 1
ATOM 698 N N . LYS A 1 88 ? -8.117 11.741 15.000 1.00 97.94 88 LYS A N 1
ATOM 699 C CA . LYS A 1 88 ? -6.742 11.829 14.470 1.00 97.94 88 LYS A CA 1
ATOM 700 C C . LYS A 1 88 ? -5.673 11.468 15.508 1.00 97.94 88 LYS A C 1
ATOM 702 O O . LYS A 1 88 ? -4.754 10.710 15.204 1.00 97.94 88 LYS A O 1
ATOM 707 N N . ASP A 1 89 ? -5.805 11.933 16.748 1.00 98.12 89 ASP A N 1
ATOM 708 C CA . ASP A 1 89 ? -4.824 11.658 17.807 1.00 98.12 89 ASP A CA 1
ATOM 709 C C . ASP A 1 89 ? -4.836 10.192 18.247 1.00 98.12 89 ASP A C 1
ATOM 711 O O . ASP A 1 89 ? -3.783 9.567 18.407 1.00 98.12 89 ASP A O 1
ATOM 715 N N . GLN A 1 90 ? -6.027 9.608 18.386 1.00 98.12 90 GLN A N 1
ATOM 716 C CA . GLN A 1 90 ? -6.196 8.191 18.697 1.00 98.12 90 GLN A CA 1
ATOM 717 C C . GLN A 1 90 ? -5.649 7.300 17.574 1.00 98.12 90 GLN A C 1
ATOM 719 O O . GLN A 1 90 ? -4.976 6.305 17.851 1.00 98.12 90 GLN A O 1
ATOM 724 N N . ALA A 1 91 ? -5.910 7.653 16.313 1.00 97.62 91 ALA A N 1
ATOM 725 C CA . ALA A 1 91 ? -5.383 6.953 15.146 1.00 97.62 91 ALA A CA 1
ATOM 726 C C . ALA A 1 91 ? -3.851 7.042 15.086 1.00 97.62 91 ALA A C 1
ATOM 728 O O . ALA A 1 91 ? -3.181 6.019 14.928 1.00 97.62 91 ALA A O 1
ATOM 729 N N . ASN A 1 92 ? -3.281 8.231 15.304 1.00 98.06 92 ASN A N 1
ATOM 730 C CA . ASN A 1 92 ? -1.834 8.438 15.356 1.00 98.06 92 ASN A CA 1
ATOM 731 C C . ASN A 1 92 ? -1.175 7.566 16.435 1.00 98.06 92 ASN A C 1
ATOM 733 O O . ASN A 1 92 ? -0.187 6.893 16.160 1.00 98.06 92 ASN A O 1
ATOM 737 N N . ASN A 1 93 ? -1.735 7.538 17.648 1.00 97.44 93 ASN A N 1
ATOM 738 C CA . ASN A 1 93 ? -1.181 6.781 18.775 1.00 97.44 93 ASN A CA 1
ATOM 739 C C . ASN A 1 93 ? -1.191 5.257 18.534 1.00 97.44 93 ASN A C 1
ATOM 741 O O . ASN A 1 93 ? -0.289 4.535 18.956 1.00 97.44 93 ASN A O 1
ATOM 745 N N . LYS A 1 94 ? -2.210 4.743 17.837 1.00 95.00 94 LYS A N 1
ATOM 746 C CA . LYS A 1 94 ? -2.339 3.305 17.541 1.00 95.00 94 LYS A CA 1
ATOM 747 C C . LYS A 1 94 ? -1.707 2.882 16.217 1.00 95.00 94 LYS A C 1
ATOM 749 O O . LYS A 1 94 ? -1.665 1.684 15.931 1.00 95.00 94 LYS A O 1
ATOM 754 N N . THR A 1 95 ? -1.214 3.823 1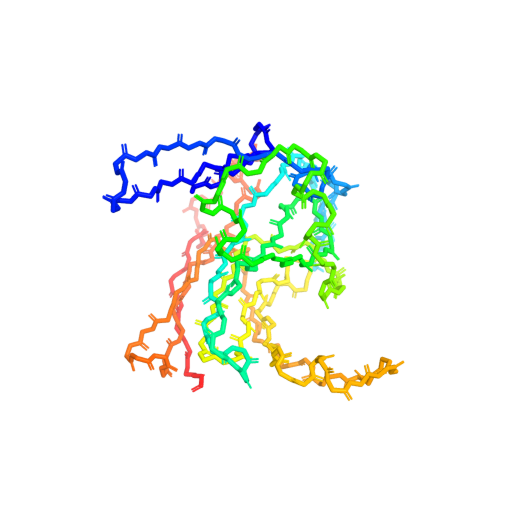5.417 1.00 95.50 95 THR A N 1
ATOM 755 C CA . THR A 1 95 ? -0.484 3.519 14.184 1.00 95.50 95 THR A CA 1
ATOM 756 C C . THR A 1 95 ? 0.946 3.119 14.524 1.00 95.50 95 THR A C 1
ATOM 758 O O . THR A 1 95 ? 1.665 3.842 15.211 1.00 95.50 95 THR A O 1
ATOM 761 N N . LYS A 1 96 ? 1.383 1.959 14.031 1.00 93.25 96 LYS A N 1
ATOM 762 C CA . LYS A 1 96 ? 2.742 1.453 14.229 1.00 93.25 96 LYS A CA 1
ATOM 763 C C . LYS A 1 96 ? 3.499 1.431 12.915 1.00 93.25 96 LYS A C 1
ATOM 765 O O . LYS A 1 96 ? 3.037 0.857 11.933 1.00 93.25 96 LYS A O 1
ATOM 770 N N . TYR A 1 97 ? 4.693 2.004 12.928 1.00 91.50 97 TYR A N 1
ATOM 771 C CA . TYR A 1 97 ? 5.679 1.797 11.877 1.00 91.50 97 TYR A CA 1
ATOM 772 C C . TYR A 1 97 ? 6.110 0.326 11.849 1.00 91.50 97 TYR A C 1
ATOM 774 O O . TYR A 1 97 ? 6.413 -0.235 12.905 1.00 91.50 97 TYR A O 1
ATOM 782 N N . THR A 1 98 ? 6.123 -0.295 10.668 1.00 87.56 98 THR A N 1
ATOM 783 C CA . THR A 1 98 ? 6.387 -1.738 10.534 1.00 87.56 98 THR A CA 1
ATOM 784 C C . THR A 1 98 ? 7.575 -2.039 9.632 1.00 87.56 98 THR A C 1
ATOM 786 O O . THR A 1 98 ? 8.454 -2.802 10.029 1.00 87.56 98 THR A O 1
ATOM 789 N N . ILE A 1 99 ? 7.629 -1.452 8.434 1.00 90.44 99 ILE A N 1
ATOM 790 C CA . ILE A 1 99 ? 8.681 -1.739 7.447 1.00 90.44 99 ILE A CA 1
ATOM 791 C C . ILE A 1 99 ? 9.216 -0.430 6.864 1.00 90.44 99 ILE A C 1
ATOM 793 O O . ILE A 1 99 ? 8.440 0.447 6.482 1.00 90.44 99 ILE A O 1
ATOM 797 N N . LYS A 1 100 ? 10.549 -0.326 6.769 1.00 91.88 100 LYS A N 1
ATOM 798 C CA . LYS A 1 100 ? 11.235 0.671 5.939 1.00 91.88 100 LYS A CA 1
ATOM 799 C C . LYS A 1 100 ? 11.260 0.180 4.501 1.00 91.88 100 LYS A C 1
ATOM 801 O O . LYS A 1 100 ? 11.745 -0.924 4.270 1.00 91.88 100 LYS A O 1
ATOM 806 N N . LEU A 1 101 ? 10.804 1.001 3.566 1.00 91.44 101 LEU A N 1
ATOM 807 C CA . LEU A 1 101 ? 10.894 0.701 2.142 1.00 91.44 101 LEU A CA 1
ATOM 808 C C . LEU A 1 101 ? 12.151 1.333 1.535 1.00 91.44 101 LEU A C 1
ATOM 810 O O . LEU A 1 101 ? 12.588 2.404 1.969 1.00 91.44 101 LEU A O 1
ATOM 814 N N . ALA A 1 102 ? 12.730 0.670 0.533 1.00 90.81 102 ALA A N 1
ATOM 815 C CA . ALA A 1 102 ? 13.823 1.229 -0.261 1.00 90.81 102 ALA A CA 1
ATOM 816 C C . ALA A 1 102 ? 13.313 2.313 -1.229 1.00 90.81 102 ALA A C 1
ATOM 818 O O . ALA A 1 102 ? 13.951 3.356 -1.384 1.00 90.81 102 ALA A O 1
ATOM 819 N N . SER A 1 103 ? 12.129 2.104 -1.807 1.00 92.38 103 SER A N 1
ATOM 820 C CA . SER A 1 103 ? 11.400 3.074 -2.626 1.00 92.38 103 SER A CA 1
ATOM 821 C C . SER A 1 103 ? 9.900 3.070 -2.297 1.00 92.38 103 SER A C 1
ATOM 823 O O . SER A 1 103 ? 9.447 2.331 -1.425 1.00 92.38 103 SER A O 1
ATOM 825 N N . GLN A 1 104 ? 9.129 3.934 -2.947 1.00 93.94 104 GLN A N 1
ATOM 826 C CA . GLN A 1 104 ? 7.679 3.985 -2.806 1.00 93.94 104 GLN A CA 1
ATOM 827 C C . GLN A 1 104 ? 7.005 2.700 -3.321 1.00 93.94 104 GLN A C 1
ATOM 829 O O . GLN A 1 104 ? 7.438 2.101 -4.312 1.00 93.94 104 GLN A O 1
ATOM 834 N N . THR A 1 105 ? 5.897 2.322 -2.682 1.00 93.69 105 THR A N 1
ATOM 835 C CA . THR A 1 105 ? 5.024 1.226 -3.125 1.00 93.69 105 THR A CA 1
ATOM 836 C C . THR A 1 105 ? 3.709 1.790 -3.653 1.00 93.69 105 THR A C 1
ATOM 838 O O . THR A 1 105 ? 3.144 2.703 -3.056 1.00 93.69 105 THR A O 1
ATOM 841 N N . VAL A 1 106 ? 3.229 1.252 -4.773 1.00 92.38 106 VAL A N 1
ATOM 842 C CA . VAL A 1 106 ? 1.929 1.597 -5.360 1.00 92.38 106 VAL A CA 1
ATOM 843 C C . VAL A 1 106 ? 0.880 0.569 -4.976 1.00 92.38 106 VAL A C 1
ATOM 845 O O . VAL A 1 106 ? -0.203 0.966 -4.563 1.00 92.38 106 VAL A O 1
ATOM 848 N N . ASP A 1 107 ? 1.193 -0.725 -4.991 1.00 94.12 107 ASP A N 1
ATOM 849 C CA . ASP A 1 107 ? 0.247 -1.732 -4.510 1.00 94.12 107 ASP A CA 1
ATOM 850 C C . ASP A 1 107 ? 0.873 -2.783 -3.597 1.00 94.12 107 ASP A C 1
ATOM 852 O O . ASP A 1 107 ? 2.094 -2.983 -3.574 1.00 94.12 107 ASP A O 1
ATOM 856 N N . MET A 1 108 ? 0.015 -3.404 -2.792 1.00 95.62 108 MET A N 1
ATOM 857 C CA . MET A 1 108 ? 0.382 -4.380 -1.783 1.00 95.62 108 MET A CA 1
ATOM 858 C C . MET A 1 108 ? -0.730 -5.409 -1.586 1.00 95.62 108 MET A C 1
ATOM 860 O O . MET A 1 108 ? -1.889 -5.057 -1.410 1.00 95.62 108 MET A O 1
ATOM 864 N N . GLU A 1 109 ? -0.336 -6.672 -1.493 1.00 95.50 109 GLU A N 1
ATOM 865 C CA . GLU A 1 109 ? -1.200 -7.802 -1.168 1.00 95.50 109 GLU A CA 1
ATOM 866 C C . GLU A 1 109 ? -0.604 -8.596 0.001 1.00 95.50 109 GLU A C 1
ATOM 868 O O . GLU A 1 109 ? 0.589 -8.500 0.311 1.00 95.50 109 GLU A O 1
ATOM 873 N N . SER A 1 110 ? -1.425 -9.400 0.664 1.00 93.19 110 SER A N 1
ATOM 874 C CA . SER A 1 110 ? -0.975 -10.370 1.645 1.00 93.19 110 SER A CA 1
ATOM 875 C C . SER A 1 110 ? -1.456 -11.778 1.320 1.00 93.19 110 SER A C 1
ATOM 877 O O . SER A 1 110 ? -2.559 -11.999 0.827 1.00 93.19 110 SER A O 1
ATOM 879 N N . VAL A 1 111 ? -0.598 -12.749 1.622 1.00 91.44 111 VAL A N 1
ATOM 880 C CA . VAL A 1 111 ? -0.955 -14.168 1.660 1.00 91.44 111 VAL A CA 1
ATOM 881 C C . VAL A 1 111 ? -0.402 -14.746 2.951 1.00 91.44 111 VAL A C 1
ATOM 883 O O . VAL A 1 111 ? 0.800 -14.650 3.227 1.00 91.44 111 VAL A O 1
ATOM 886 N N . ASP A 1 112 ? -1.292 -15.312 3.761 1.00 88.25 112 ASP A N 1
ATOM 887 C CA . ASP A 1 112 ? -1.021 -15.754 5.128 1.00 88.25 112 ASP A CA 1
ATOM 888 C C . ASP A 1 112 ? -0.323 -14.658 5.958 1.00 88.25 112 ASP A C 1
ATOM 890 O O . ASP A 1 112 ? -0.889 -13.604 6.233 1.00 88.25 112 ASP A O 1
ATOM 894 N N . HIS A 1 113 ? 0.929 -14.884 6.366 1.00 86.94 113 HIS A N 1
ATOM 895 C CA . HIS A 1 113 ? 1.738 -13.943 7.149 1.00 86.94 113 HIS A CA 1
ATOM 896 C C . HIS A 1 113 ? 2.787 -13.224 6.297 1.00 86.94 113 HIS A C 1
ATOM 898 O O . HIS A 1 113 ? 3.819 -12.790 6.818 1.00 86.94 113 HIS A O 1
ATOM 904 N N . THR A 1 114 ? 2.580 -13.155 4.986 1.00 89.19 114 THR A N 1
ATOM 905 C CA . THR A 1 114 ? 3.540 -12.590 4.041 1.00 89.19 114 THR A CA 1
ATOM 906 C C . THR A 1 114 ? 2.921 -11.416 3.310 1.00 89.19 114 THR A C 1
ATOM 908 O O . THR A 1 114 ? 1.874 -11.555 2.689 1.00 89.19 114 THR A O 1
ATOM 911 N N . LEU A 1 115 ? 3.594 -10.272 3.364 1.00 92.75 115 LEU A N 1
ATOM 912 C CA . LEU A 1 115 ? 3.309 -9.126 2.515 1.00 92.75 115 LEU A CA 1
ATOM 913 C C . LEU A 1 115 ? 4.046 -9.273 1.189 1.00 92.75 115 LEU A C 1
ATOM 915 O O . LEU A 1 115 ? 5.225 -9.635 1.166 1.00 92.75 115 LEU A O 1
ATOM 919 N N . TYR A 1 116 ? 3.356 -8.922 0.118 1.00 94.94 116 TYR A N 1
ATOM 920 C CA . TYR A 1 116 ? 3.906 -8.688 -1.205 1.00 94.94 116 TYR A CA 1
ATOM 921 C C . TYR A 1 116 ? 3.636 -7.232 -1.541 1.00 94.94 116 TYR A C 1
ATOM 923 O O . TYR A 1 116 ? 2.490 -6.803 -1.499 1.00 94.94 116 TYR A O 1
ATOM 931 N N . TYR A 1 117 ? 4.667 -6.452 -1.832 1.00 95.19 117 TYR A N 1
ATOM 932 C CA . TYR A 1 117 ? 4.504 -5.043 -2.181 1.00 95.19 117 TYR A CA 1
ATOM 933 C C . TYR A 1 117 ? 5.414 -4.669 -3.336 1.00 95.19 117 TYR A C 1
ATOM 935 O O . TYR A 1 117 ? 6.491 -5.237 -3.517 1.00 95.19 117 TYR A O 1
ATOM 943 N N . SER A 1 118 ? 4.971 -3.714 -4.139 1.00 94.31 118 SER A N 1
ATOM 944 C CA . SER A 1 118 ? 5.775 -3.180 -5.233 1.00 94.31 118 SER A CA 1
ATOM 945 C C . SER A 1 118 ? 6.941 -2.331 -4.714 1.00 94.31 118 SER A C 1
ATOM 947 O O . SER A 1 118 ? 6.773 -1.504 -3.822 1.00 94.31 118 SER A O 1
ATOM 949 N N . ASP A 1 119 ? 8.117 -2.495 -5.307 1.00 93.44 119 ASP A N 1
ATOM 950 C CA . ASP A 1 119 ? 9.222 -1.545 -5.208 1.00 93.44 119 ASP A CA 1
ATOM 951 C C . ASP A 1 119 ? 9.306 -0.800 -6.541 1.00 93.44 119 ASP A C 1
ATOM 953 O O . ASP A 1 119 ? 9.800 -1.327 -7.545 1.00 93.44 119 ASP A O 1
ATOM 957 N N . THR A 1 120 ? 8.769 0.420 -6.554 1.00 90.88 120 THR A N 1
ATOM 958 C CA . THR A 1 120 ? 8.652 1.235 -7.770 1.00 90.88 120 THR A CA 1
ATOM 959 C C . THR A 1 120 ? 10.026 1.625 -8.315 1.00 90.88 120 THR A C 1
ATOM 961 O O . THR A 1 120 ? 10.246 1.622 -9.525 1.00 90.88 120 THR A O 1
ATOM 964 N N . GLY A 1 121 ? 10.977 1.920 -7.428 1.00 90.31 121 GLY A N 1
ATOM 965 C CA . GLY A 1 121 ? 12.335 2.307 -7.799 1.00 90.31 121 GLY A CA 1
ATOM 966 C C . GLY A 1 121 ? 13.159 1.158 -8.375 1.00 90.31 121 GLY A C 1
ATOM 967 O O . GLY A 1 121 ? 13.873 1.348 -9.355 1.00 90.31 121 GLY A O 1
ATOM 968 N N . ALA A 1 122 ? 13.034 -0.047 -7.822 1.00 90.88 122 ALA A N 1
ATOM 969 C CA . ALA A 1 122 ? 13.725 -1.237 -8.309 1.00 90.88 122 ALA A CA 1
ATOM 970 C C . ALA A 1 122 ? 12.980 -1.956 -9.447 1.00 90.88 122 ALA A C 1
ATOM 972 O O . ALA A 1 122 ? 13.565 -2.846 -10.072 1.00 90.88 122 ALA A O 1
ATOM 973 N N . MET A 1 123 ? 11.728 -1.569 -9.725 1.00 88.94 123 MET A N 1
ATOM 974 C CA . MET A 1 123 ? 10.818 -2.243 -10.658 1.00 88.94 123 MET A CA 1
ATOM 975 C C . MET A 1 123 ? 10.712 -3.733 -10.329 1.00 88.94 123 MET A C 1
ATOM 977 O O . MET A 1 123 ? 11.126 -4.611 -11.091 1.00 88.94 123 MET A O 1
ATOM 981 N N . SER A 1 124 ? 10.203 -4.021 -9.133 1.00 92.19 124 SER A N 1
ATOM 982 C CA . SER A 1 124 ? 10.061 -5.394 -8.644 1.00 92.19 124 SER A CA 1
ATOM 983 C C . SER A 1 124 ? 8.898 -5.549 -7.669 1.00 92.19 124 SER A C 1
ATOM 985 O O . SER A 1 124 ? 8.350 -4.560 -7.186 1.00 92.19 124 SER A O 1
ATOM 987 N N . ILE A 1 125 ? 8.553 -6.792 -7.351 1.00 94.31 125 ILE A N 1
ATOM 988 C CA . ILE A 1 125 ? 7.690 -7.146 -6.223 1.00 94.31 125 ILE A CA 1
ATOM 989 C C . ILE A 1 125 ? 8.571 -7.734 -5.126 1.00 94.31 125 ILE A C 1
ATOM 991 O O . ILE A 1 125 ? 9.327 -8.673 -5.375 1.00 94.31 125 ILE A O 1
ATOM 995 N N . VAL A 1 126 ? 8.460 -7.188 -3.921 1.00 93.69 126 VAL A N 1
ATOM 996 C CA . VAL A 1 126 ? 9.195 -7.619 -2.733 1.00 93.69 126 VAL A CA 1
ATOM 997 C C . VAL A 1 126 ? 8.287 -8.460 -1.851 1.00 93.69 126 VAL A C 1
ATOM 999 O O . VAL A 1 126 ? 7.141 -8.094 -1.589 1.00 93.69 126 VAL A O 1
ATOM 1002 N N . ARG A 1 127 ? 8.821 -9.574 -1.353 1.00 91.38 127 ARG A N 1
ATOM 1003 C CA . ARG A 1 127 ? 8.143 -10.480 -0.422 1.00 91.38 127 ARG A CA 1
ATOM 1004 C C . ARG A 1 127 ? 8.710 -10.347 0.988 1.00 91.38 127 ARG A C 1
ATOM 1006 O O . ARG A 1 127 ? 9.922 -10.446 1.185 1.00 91.38 127 ARG A O 1
ATOM 1013 N N . ARG A 1 128 ? 7.842 -10.217 2.000 1.00 87.75 128 ARG A N 1
ATOM 1014 C CA . ARG A 1 128 ? 8.268 -10.100 3.402 1.00 87.75 128 ARG A CA 1
ATOM 1015 C C . ARG A 1 128 ? 7.322 -10.768 4.396 1.00 87.75 128 ARG A C 1
ATOM 1017 O O . ARG A 1 128 ? 6.160 -10.402 4.514 1.00 87.75 128 ARG A O 1
ATOM 1024 N N . ASN A 1 129 ? 7.842 -11.714 5.180 1.00 86.94 129 ASN A N 1
ATOM 1025 C CA . ASN A 1 129 ? 7.081 -12.349 6.260 1.00 86.94 129 ASN A CA 1
ATOM 1026 C C . ASN A 1 129 ? 7.004 -11.439 7.500 1.00 86.94 129 ASN A C 1
ATOM 1028 O O . ASN A 1 129 ? 8.039 -11.058 8.054 1.00 86.94 129 ASN A O 1
ATOM 1032 N N . VAL A 1 130 ? 5.791 -11.131 7.963 1.00 84.12 130 VAL A N 1
ATOM 1033 C CA . VAL A 1 130 ? 5.563 -10.186 9.066 1.00 84.12 130 VAL A CA 1
ATOM 1034 C C . VAL A 1 130 ? 5.760 -10.790 10.457 1.00 84.12 130 VAL A C 1
ATOM 1036 O O . VAL A 1 130 ? 6.160 -10.071 11.371 1.00 84.12 130 VAL A O 1
ATOM 1039 N N . CYS A 1 131 ? 5.589 -12.103 10.646 1.00 77.88 131 CYS A N 1
ATOM 1040 C CA . CYS A 1 131 ? 5.857 -12.727 11.949 1.00 77.88 131 CYS A CA 1
ATOM 1041 C C . CYS A 1 131 ? 7.361 -12.779 12.268 1.00 77.88 131 CYS A C 1
ATOM 1043 O O . CYS A 1 131 ? 7.746 -12.752 13.435 1.00 77.88 131 CYS A O 1
ATOM 1045 N N . LYS A 1 132 ? 8.235 -12.763 11.254 1.00 70.06 132 LYS A N 1
ATOM 1046 C CA . LYS A 1 132 ? 9.687 -12.619 11.465 1.00 70.06 132 LYS A CA 1
ATOM 1047 C C . LYS A 1 132 ? 10.095 -11.201 11.899 1.00 70.06 132 LYS A C 1
ATOM 1049 O O . LYS A 1 132 ? 11.173 -11.034 12.462 1.00 70.06 132 LYS A O 1
ATOM 1054 N N . LEU A 1 133 ? 9.241 -10.191 11.691 1.00 64.69 133 LEU A N 1
ATOM 1055 C CA . LEU A 1 133 ? 9.500 -8.805 12.112 1.00 64.69 133 LEU A CA 1
ATOM 1056 C C . LEU A 1 133 ? 9.268 -8.588 13.611 1.00 64.69 133 LEU A C 1
ATOM 1058 O O . LEU A 1 133 ? 9.965 -7.790 14.229 1.00 64.69 133 LEU A O 1
ATOM 1062 N N . SER A 1 134 ? 8.293 -9.282 14.207 1.00 53.31 134 SER A N 1
ATOM 1063 C CA . SER A 1 134 ? 7.911 -9.094 15.615 1.00 53.31 134 SER A CA 1
ATOM 1064 C C . SER A 1 134 ? 8.850 -9.791 16.605 1.00 53.31 134 SER A C 1
ATOM 1066 O O . SER A 1 134 ? 8.858 -9.445 17.785 1.00 53.31 134 SER A O 1
ATOM 1068 N N . SER A 1 135 ? 9.664 -10.743 16.140 1.00 46.16 135 SER A N 1
ATOM 1069 C CA . SER A 1 135 ? 10.524 -11.561 17.001 1.00 46.16 135 SER A CA 1
ATOM 1070 C C . SER A 1 135 ? 11.867 -10.934 17.396 1.00 46.16 135 SER A C 1
ATOM 1072 O O . SER A 1 135 ? 12.583 -11.542 18.190 1.00 46.16 135 SER A O 1
ATOM 1074 N N . GLN A 1 136 ? 12.278 -9.782 16.846 1.00 43.19 136 GLN A N 1
ATOM 1075 C CA . GLN A 1 136 ? 13.682 -9.355 16.964 1.00 43.19 136 GLN A CA 1
ATOM 1076 C C . GLN A 1 136 ? 13.864 -7.841 17.167 1.00 43.19 136 GLN A C 1
ATOM 1078 O O . GLN A 1 136 ? 13.479 -7.019 16.346 1.00 43.19 136 GLN A O 1
ATOM 1083 N N . SER A 1 137 ? 14.530 -7.482 18.271 1.00 33.97 137 SER A N 1
ATOM 1084 C CA . SER A 1 137 ? 14.940 -6.125 18.673 1.00 33.97 137 SER A CA 1
ATOM 1085 C C . SER A 1 137 ? 16.178 -5.595 17.933 1.00 33.97 137 SER A C 1
ATOM 1087 O O . SER A 1 137 ? 16.715 -4.543 18.281 1.00 33.97 137 SER A O 1
ATOM 1089 N N . LYS A 1 138 ? 16.654 -6.316 16.915 1.00 31.69 138 LYS A N 1
ATOM 1090 C CA . LYS A 1 138 ? 17.765 -5.916 16.049 1.00 31.69 138 LYS A CA 1
ATOM 1091 C C . LYS A 1 138 ? 17.332 -6.055 14.589 1.00 31.69 138 LYS A C 1
ATOM 1093 O O . LYS A 1 138 ? 16.618 -7.009 14.284 1.00 31.69 138 LYS A O 1
ATOM 1098 N N . PRO A 1 139 ? 17.766 -5.150 13.694 1.00 35.12 139 PRO A N 1
ATOM 1099 C CA . PRO A 1 139 ? 17.506 -5.270 12.267 1.00 35.12 139 PRO A CA 1
ATOM 1100 C C . PRO A 1 139 ? 18.276 -6.480 11.738 1.00 35.12 139 PRO A C 1
ATOM 1102 O O . PRO A 1 139 ? 19.445 -6.386 11.379 1.00 35.12 139 PRO A O 1
ATOM 1105 N N . VAL A 1 140 ? 17.640 -7.648 11.748 1.00 35.00 140 VAL A N 1
ATOM 1106 C CA . VAL A 1 140 ? 18.106 -8.775 10.952 1.00 35.00 140 VAL A CA 1
ATOM 1107 C C . VAL A 1 140 ? 17.731 -8.472 9.515 1.00 35.00 140 VAL A C 1
ATOM 1109 O O . VAL A 1 140 ? 16.591 -8.106 9.219 1.00 35.00 140 VAL A O 1
ATOM 1112 N N . THR A 1 141 ? 18.718 -8.596 8.636 1.00 35.66 141 THR A N 1
ATOM 1113 C CA . THR A 1 141 ? 18.548 -8.606 7.190 1.00 35.66 141 THR A CA 1
ATOM 1114 C C . THR A 1 141 ? 17.601 -9.752 6.844 1.00 35.66 141 THR A C 1
ATOM 1116 O O . THR A 1 141 ? 18.018 -10.896 6.680 1.00 35.66 141 THR A O 1
ATOM 1119 N N . VAL A 1 142 ? 16.297 -9.473 6.818 1.00 44.41 142 VAL A N 1
ATOM 1120 C CA . VAL A 1 142 ? 15.326 -10.354 6.175 1.00 44.41 142 VAL A CA 1
ATOM 1121 C C . VAL A 1 142 ? 15.761 -10.387 4.717 1.00 44.41 142 VAL A C 1
ATOM 1123 O O . VAL A 1 142 ? 15.847 -9.336 4.092 1.00 44.41 142 VAL A O 1
ATOM 1126 N N . THR A 1 143 ? 16.135 -11.557 4.208 1.00 48.06 143 THR A N 1
ATOM 1127 C CA . THR A 1 143 ? 16.458 -11.721 2.791 1.00 48.06 143 THR A CA 1
ATOM 1128 C C . THR A 1 143 ? 15.193 -11.417 2.001 1.00 48.06 143 THR A C 1
ATOM 1130 O O . THR A 1 143 ? 14.241 -12.197 2.027 1.00 48.06 143 THR A O 1
ATOM 1133 N N . GLU A 1 144 ? 15.152 -10.236 1.395 1.00 62.78 144 GLU A N 1
ATOM 1134 C CA . GLU A 1 144 ? 14.074 -9.806 0.515 1.00 62.78 144 GLU A CA 1
ATOM 1135 C C . GLU A 1 144 ? 14.195 -10.603 -0.788 1.00 62.78 144 GLU A C 1
ATOM 1137 O O . GLU A 1 144 ? 15.193 -10.508 -1.500 1.00 62.78 144 GLU A O 1
ATOM 1142 N N . GLU A 1 145 ? 13.202 -11.445 -1.069 1.00 70.38 145 GLU A N 1
ATOM 1143 C CA . GLU A 1 145 ? 13.061 -12.067 -2.385 1.00 70.38 145 GLU A CA 1
ATOM 1144 C C . GLU A 1 145 ? 12.364 -11.060 -3.301 1.00 70.38 145 GLU A C 1
ATOM 1146 O O . GLU A 1 145 ? 11.310 -10.521 -2.948 1.00 70.38 145 GLU A O 1
ATOM 1151 N N . MET A 1 146 ? 12.978 -10.788 -4.454 1.00 78.00 146 MET A N 1
ATOM 1152 C CA . MET A 1 146 ? 12.494 -9.811 -5.426 1.00 78.00 146 MET A CA 1
ATOM 1153 C C . MET A 1 146 ? 12.118 -10.515 -6.725 1.00 78.00 146 MET A C 1
ATOM 1155 O O . MET A 1 146 ? 12.954 -11.174 -7.345 1.00 78.00 146 MET A O 1
ATOM 1159 N N . GLN A 1 147 ? 10.878 -10.325 -7.166 1.00 81.69 147 GLN A N 1
ATOM 1160 C CA . GLN A 1 147 ? 10.434 -10.719 -8.497 1.00 81.69 147 GLN A CA 1
ATOM 1161 C C . GLN A 1 147 ? 10.575 -9.505 -9.430 1.00 81.69 147 GLN A C 1
ATOM 1163 O O . GLN A 1 147 ? 9.907 -8.498 -9.192 1.00 81.69 147 GLN A O 1
ATOM 1168 N N . PRO A 1 148 ? 11.436 -9.541 -10.463 1.00 84.25 148 PRO A N 1
ATOM 1169 C CA . PRO A 1 148 ? 11.586 -8.418 -11.383 1.00 84.25 148 PRO A CA 1
ATOM 1170 C C . PRO A 1 148 ? 10.313 -8.206 -12.206 1.00 84.25 148 PRO A C 1
ATOM 1172 O O . PRO A 1 148 ? 9.651 -9.172 -12.594 1.00 84.25 148 PRO A O 1
ATOM 1175 N N . VAL A 1 149 ? 10.013 -6.943 -12.504 1.00 86.94 149 VAL A N 1
ATOM 1176 C CA . VAL A 1 149 ? 8.897 -6.532 -13.362 1.00 86.94 149 VAL A CA 1
ATOM 1177 C C . VAL A 1 149 ? 9.373 -5.511 -14.412 1.00 86.94 149 VAL A C 1
ATOM 1179 O O . VAL A 1 149 ? 10.504 -5.021 -14.347 1.00 86.94 149 VAL A O 1
ATOM 1182 N N . LEU A 1 150 ? 8.554 -5.234 -15.427 1.00 84.38 150 LEU A N 1
ATOM 1183 C CA . LEU A 1 150 ? 8.887 -4.365 -16.565 1.00 84.38 150 LEU A CA 1
ATOM 1184 C C . LEU A 1 150 ? 8.258 -2.967 -16.480 1.00 84.38 150 LEU A C 1
ATOM 1186 O O . LEU A 1 150 ? 8.650 -2.091 -17.249 1.00 84.38 150 LEU A O 1
ATOM 1190 N N . GLY A 1 151 ? 7.306 -2.751 -15.574 1.00 85.25 151 GLY A N 1
ATOM 1191 C CA . GLY A 1 151 ? 6.617 -1.483 -15.345 1.00 85.25 151 GLY A CA 1
ATOM 1192 C C . GLY A 1 151 ? 6.335 -1.225 -13.865 1.00 85.25 151 GLY A C 1
ATOM 1193 O O . GLY A 1 151 ? 6.870 -1.892 -12.979 1.00 85.25 151 GLY A O 1
ATOM 1194 N N . VAL A 1 152 ? 5.495 -0.228 -13.592 1.00 87.12 152 VAL A N 1
ATOM 1195 C CA . VAL A 1 152 ? 4.992 0.029 -12.237 1.00 87.12 152 VAL A CA 1
ATOM 1196 C C . VAL A 1 152 ? 3.841 -0.933 -11.977 1.00 87.12 152 VAL A C 1
ATOM 1198 O O . VAL A 1 152 ? 2.905 -0.989 -12.769 1.00 87.12 152 VAL A O 1
ATOM 1201 N N . VAL A 1 153 ? 3.896 -1.685 -10.879 1.00 91.88 153 VAL A N 1
ATOM 1202 C CA . VAL A 1 153 ? 2.790 -2.561 -10.472 1.00 91.88 153 VAL A CA 1
ATOM 1203 C C . VAL A 1 153 ? 1.659 -1.702 -9.918 1.00 91.88 153 VAL A C 1
ATOM 1205 O O . VAL A 1 153 ? 1.818 -1.078 -8.871 1.00 91.88 153 VAL A O 1
ATOM 1208 N N . THR A 1 154 ? 0.531 -1.657 -10.623 1.00 90.88 154 THR A N 1
ATOM 1209 C CA . THR A 1 154 ? -0.616 -0.805 -10.273 1.00 90.88 154 THR A CA 1
ATOM 1210 C C . THR A 1 154 ? -1.746 -1.558 -9.595 1.00 90.88 154 THR A C 1
ATOM 1212 O O . THR A 1 154 ? -2.533 -0.945 -8.877 1.00 90.88 154 THR A O 1
ATOM 1215 N N . THR A 1 155 ? -1.811 -2.879 -9.772 1.00 93.19 155 THR A N 1
ATOM 1216 C CA . THR A 1 155 ? -2.650 -3.734 -8.933 1.00 93.19 155 THR A CA 1
ATOM 1217 C C . THR A 1 155 ? -2.058 -5.129 -8.771 1.00 93.19 155 THR A C 1
ATOM 1219 O O . THR A 1 155 ? -1.393 -5.634 -9.676 1.00 93.19 155 THR A O 1
ATOM 1222 N N . MET A 1 156 ? -2.332 -5.764 -7.642 1.00 94.62 156 MET A N 1
ATOM 1223 C CA . MET A 1 156 ? -1.884 -7.081 -7.241 1.00 94.62 156 MET A CA 1
ATOM 1224 C C . MET A 1 156 ? -3.007 -7.784 -6.477 1.00 94.62 156 MET A C 1
ATOM 1226 O O . MET A 1 156 ? -3.741 -7.168 -5.715 1.00 94.62 156 MET A O 1
ATOM 1230 N N . SER A 1 157 ? -3.165 -9.085 -6.703 1.00 94.81 157 SER A N 1
ATOM 1231 C CA . SER A 1 157 ? -4.069 -9.920 -5.909 1.00 94.81 157 SER A CA 1
ATOM 1232 C C . SER A 1 157 ? -3.643 -11.379 -5.942 1.00 94.81 157 SER A C 1
ATOM 1234 O O . SER A 1 157 ? -3.018 -11.842 -6.899 1.00 94.81 157 SER A O 1
ATOM 1236 N N . SER A 1 158 ? -4.001 -12.123 -4.900 1.00 93.38 158 SER A N 1
ATOM 1237 C CA . SER A 1 158 ? -3.740 -13.561 -4.846 1.00 93.38 158 SER A CA 1
ATOM 1238 C C . SER A 1 158 ? -4.879 -14.382 -5.462 1.00 93.38 158 SER A C 1
ATOM 1240 O O . SER A 1 158 ? -6.055 -14.026 -5.393 1.00 93.38 158 SER A O 1
ATOM 1242 N N . LEU A 1 159 ? -4.516 -15.504 -6.080 1.00 88.12 159 LEU A N 1
ATOM 1243 C CA . LEU A 1 159 ? -5.416 -16.491 -6.668 1.00 88.12 159 LEU A CA 1
ATOM 1244 C C . LEU A 1 159 ? -5.225 -17.859 -6.003 1.00 88.12 159 LEU A C 1
ATOM 1246 O O . LEU A 1 159 ? -4.252 -18.106 -5.289 1.00 88.12 159 LEU A O 1
ATOM 1250 N N . GLU A 1 160 ? -6.168 -18.766 -6.270 1.00 83.88 160 GLU A N 1
ATOM 1251 C CA . GLU A 1 160 ? -6.079 -20.186 -5.895 1.00 83.88 160 GLU A CA 1
ATOM 1252 C C . GLU A 1 160 ? -5.797 -20.425 -4.401 1.00 83.88 160 GLU A C 1
ATOM 1254 O O . GLU A 1 160 ? -5.029 -21.316 -4.033 1.00 83.88 160 GLU A O 1
ATOM 1259 N N . ASN A 1 161 ? -6.430 -19.629 -3.532 1.00 81.31 161 ASN A N 1
ATOM 1260 C CA . ASN A 1 161 ? -6.192 -19.624 -2.084 1.00 81.31 161 ASN A CA 1
ATOM 1261 C C . ASN A 1 161 ? -4.730 -19.312 -1.716 1.00 81.31 161 ASN A C 1
ATOM 1263 O O . ASN A 1 161 ? -4.173 -19.941 -0.820 1.00 81.31 161 ASN A O 1
ATOM 1267 N N . GLY A 1 162 ? -4.102 -18.364 -2.418 1.00 83.69 162 GLY A N 1
ATOM 1268 C CA . GLY A 1 162 ? -2.756 -17.899 -2.089 1.00 83.69 162 GLY A CA 1
ATOM 1269 C C . GLY A 1 162 ? -1.624 -18.736 -2.681 1.00 83.69 162 GLY A C 1
ATOM 1270 O O . GLY A 1 162 ? -0.533 -18.741 -2.126 1.00 83.69 162 GLY A O 1
ATOM 1271 N N . LYS A 1 163 ? -1.859 -19.452 -3.787 1.00 88.75 163 LYS A N 1
ATOM 1272 C CA . LYS A 1 163 ? -0.813 -20.233 -4.486 1.00 88.75 163 LYS A CA 1
ATOM 1273 C C . LYS A 1 163 ? -0.201 -19.507 -5.676 1.00 88.75 163 LYS A C 1
ATOM 1275 O O . LYS A 1 163 ? 0.895 -19.842 -6.124 1.00 88.75 163 LYS A O 1
ATOM 1280 N N . GLU A 1 164 ? -0.926 -18.539 -6.217 1.00 92.44 164 GLU A N 1
ATOM 1281 C CA . GLU A 1 164 ? -0.488 -17.738 -7.348 1.00 92.44 164 GLU A CA 1
ATOM 1282 C C . GLU A 1 164 ? -0.764 -16.268 -7.046 1.00 92.44 164 GLU A C 1
ATOM 1284 O O . GLU A 1 164 ? -1.776 -15.920 -6.437 1.00 92.44 164 GLU A O 1
ATOM 1289 N N . MET A 1 165 ? 0.148 -15.405 -7.467 1.00 93.62 165 MET A N 1
ATOM 1290 C CA . MET A 1 165 ? -0.036 -13.966 -7.470 1.00 93.62 165 MET A CA 1
ATOM 1291 C C . MET A 1 165 ? -0.337 -13.518 -8.895 1.00 93.62 165 MET A C 1
ATOM 1293 O O . MET A 1 165 ? 0.405 -13.869 -9.813 1.00 93.62 165 MET A O 1
ATOM 1297 N N . GLN A 1 166 ? -1.387 -12.722 -9.080 1.00 94.94 166 GLN A N 1
ATOM 1298 C CA . GLN A 1 166 ? -1.647 -11.991 -10.317 1.00 94.94 166 GLN A CA 1
ATOM 1299 C C . GLN A 1 166 ? -1.412 -10.499 -10.096 1.00 94.94 166 GLN A C 1
ATOM 1301 O O . GLN A 1 166 ? -1.694 -9.968 -9.022 1.00 94.94 166 GLN A O 1
ATOM 1306 N N . PHE A 1 167 ? -0.921 -9.806 -11.115 1.00 94.75 167 PHE A N 1
ATOM 1307 C CA . PHE A 1 167 ? -0.731 -8.364 -11.047 1.00 94.75 167 PHE A CA 1
ATOM 1308 C C . PHE A 1 167 ? -0.844 -7.717 -12.425 1.00 94.75 167 PHE A C 1
ATOM 1310 O O . PHE A 1 167 ? -0.638 -8.368 -13.454 1.00 94.75 167 PHE A O 1
ATOM 1317 N N . ILE A 1 168 ? -1.179 -6.429 -12.434 1.00 94.44 168 ILE A N 1
ATOM 1318 C CA . ILE A 1 168 ? -1.064 -5.575 -13.614 1.00 94.44 168 ILE A CA 1
ATOM 1319 C C . ILE A 1 168 ? 0.108 -4.643 -13.383 1.00 94.44 168 ILE A C 1
ATOM 1321 O O . ILE A 1 168 ? 0.255 -4.046 -12.315 1.00 94.44 168 ILE A O 1
ATOM 1325 N N . GLU A 1 169 ? 0.931 -4.526 -14.409 1.00 91.56 169 GLU A N 1
ATOM 1326 C CA . GLU A 1 169 ? 1.921 -3.474 -14.502 1.00 91.56 169 GLU A CA 1
ATOM 1327 C C . GLU A 1 169 ? 1.639 -2.602 -15.713 1.00 91.56 169 GLU A C 1
ATOM 1329 O O . GLU A 1 169 ? 1.203 -3.071 -16.773 1.00 91.56 169 GLU A O 1
ATOM 1334 N N . ASP A 1 170 ? 1.916 -1.320 -15.556 1.00 87.88 170 ASP A N 1
ATOM 1335 C CA . ASP A 1 170 ? 1.760 -0.359 -16.624 1.00 87.88 170 ASP A CA 1
ATOM 1336 C C . ASP A 1 170 ? 2.841 0.720 -16.576 1.00 87.88 170 ASP A C 1
ATOM 1338 O O . ASP A 1 170 ? 3.684 0.797 -15.675 1.00 87.88 170 ASP A O 1
ATOM 1342 N N . ASN A 1 171 ? 2.831 1.553 -17.608 1.00 79.50 171 ASN A N 1
ATOM 1343 C CA . ASN A 1 171 ? 3.683 2.724 -17.687 1.00 79.50 171 ASN A CA 1
ATOM 1344 C C . ASN A 1 171 ? 2.971 3.960 -17.105 1.00 79.50 171 ASN A C 1
ATOM 1346 O O . ASN A 1 171 ? 2.959 4.997 -17.760 1.00 79.50 171 ASN A O 1
ATOM 1350 N N . TYR A 1 172 ? 2.359 3.891 -15.913 1.00 67.00 172 TYR A N 1
ATOM 1351 C CA . TYR A 1 172 ? 1.549 4.972 -15.309 1.00 67.00 172 TYR A CA 1
ATOM 1352 C C . TYR A 1 172 ? 2.159 6.380 -15.435 1.00 67.00 172 TYR A C 1
ATOM 1354 O O . TYR A 1 172 ? 1.455 7.351 -15.722 1.00 67.00 172 TYR A O 1
ATOM 1362 N N . LYS A 1 173 ? 3.486 6.507 -15.287 1.00 62.62 173 LYS A N 1
ATOM 1363 C CA . LYS A 1 173 ? 4.209 7.775 -15.488 1.00 62.62 173 LYS A CA 1
ATOM 1364 C C . LYS A 1 173 ? 3.906 8.395 -16.859 1.00 62.62 173 LYS A C 1
ATOM 1366 O O . LYS A 1 173 ? 3.677 9.601 -16.951 1.00 62.62 173 LYS A O 1
ATOM 1371 N N . ILE A 1 174 ? 3.881 7.570 -17.904 1.00 56.47 174 ILE A N 1
ATOM 1372 C CA . ILE A 1 174 ? 3.576 7.983 -19.271 1.00 56.47 174 ILE A CA 1
ATOM 1373 C C . ILE A 1 174 ? 2.145 8.516 -19.355 1.00 56.47 174 ILE A C 1
ATOM 1375 O O . ILE A 1 174 ? 1.933 9.550 -19.971 1.00 56.47 174 ILE A O 1
ATOM 1379 N N . PHE A 1 175 ? 1.180 7.887 -18.680 1.00 55.19 175 PHE A N 1
ATOM 1380 C CA . PHE A 1 175 ? -0.225 8.310 -18.727 1.00 55.19 175 PHE A CA 1
ATOM 1381 C C . PHE A 1 175 ? -0.480 9.682 -18.103 1.00 55.19 175 PHE A C 1
ATOM 1383 O O . PHE A 1 175 ? -1.374 10.395 -18.555 1.00 55.19 175 PHE A O 1
ATOM 1390 N N . LYS A 1 176 ? 0.278 10.056 -17.066 1.00 60.72 176 LYS A N 1
ATOM 1391 C CA . LYS A 1 176 ? 0.061 11.320 -16.350 1.00 60.72 176 LYS A CA 1
ATOM 1392 C C . LYS A 1 176 ? 0.944 12.471 -16.841 1.00 60.72 176 LYS A C 1
ATOM 1394 O O . LYS A 1 176 ? 0.525 13.621 -16.733 1.00 60.72 176 LYS A O 1
ATOM 1399 N N . TYR A 1 177 ? 2.143 12.188 -17.358 1.00 65.00 177 TYR A N 1
ATOM 1400 C CA . TYR A 1 177 ? 3.153 13.225 -17.612 1.00 65.00 177 TYR A CA 1
ATOM 1401 C C . TYR A 1 177 ? 3.657 13.304 -19.061 1.00 65.00 177 TYR A C 1
ATOM 1403 O O . TYR A 1 177 ? 4.359 14.262 -19.382 1.00 65.00 177 TYR A O 1
ATOM 1411 N N . THR A 1 178 ? 3.319 12.357 -19.945 1.00 65.06 178 THR A N 1
ATOM 1412 C CA . THR A 1 178 ? 3.746 12.378 -21.359 1.00 65.06 178 THR A CA 1
ATOM 1413 C C . THR A 1 178 ? 2.662 11.838 -22.305 1.00 65.06 178 THR A C 1
ATOM 1415 O O . THR A 1 178 ? 1.547 11.531 -21.897 1.00 65.06 178 THR A O 1
ATOM 1418 N N . SER A 1 179 ? 2.966 11.732 -23.601 1.00 69.06 179 SER A N 1
ATOM 1419 C CA . SER A 1 179 ? 2.134 10.999 -24.560 1.00 69.06 179 SER A CA 1
ATOM 1420 C C . SER A 1 179 ? 2.442 9.503 -24.514 1.00 69.06 179 SER A C 1
ATOM 1422 O O . SER A 1 179 ? 3.610 9.113 -24.487 1.00 69.06 179 SER A O 1
ATOM 1424 N N . VAL A 1 180 ? 1.401 8.674 -24.549 1.00 74.19 180 VAL A N 1
ATOM 1425 C CA . VAL A 1 180 ? 1.524 7.214 -24.614 1.00 74.19 180 VAL A CA 1
ATOM 1426 C C . VAL A 1 180 ? 1.973 6.797 -26.008 1.00 74.19 180 VAL A C 1
ATOM 1428 O O . VAL A 1 180 ? 1.295 7.096 -26.990 1.00 74.19 180 VAL A O 1
ATOM 1431 N N . ASP A 1 181 ? 3.100 6.090 -26.097 1.00 80.06 181 ASP A N 1
ATOM 1432 C CA . ASP A 1 181 ? 3.508 5.449 -27.343 1.00 80.06 181 ASP A CA 1
ATOM 1433 C C . ASP A 1 181 ? 2.628 4.223 -27.592 1.00 80.06 181 ASP A C 1
ATOM 1435 O O . ASP A 1 181 ? 2.849 3.144 -27.034 1.00 80.06 181 ASP A O 1
ATOM 1439 N N . LEU A 1 182 ? 1.625 4.404 -28.448 1.00 83.56 182 LEU A N 1
ATOM 1440 C CA . LEU A 1 182 ? 0.674 3.364 -28.835 1.00 83.56 182 LEU A CA 1
ATOM 1441 C C . LEU A 1 182 ? 1.311 2.234 -29.660 1.00 83.56 182 LEU A C 1
ATOM 1443 O O . LEU A 1 182 ? 0.670 1.205 -29.852 1.00 83.56 182 LEU A O 1
ATOM 1447 N N . SER A 1 183 ? 2.550 2.399 -30.137 1.00 87.81 183 SER A N 1
ATOM 1448 C CA . SER A 1 183 ? 3.294 1.338 -30.826 1.00 87.81 183 SER A CA 1
ATOM 1449 C C . SER A 1 183 ? 3.994 0.364 -29.866 1.00 87.81 183 SER A C 1
ATOM 1451 O O . SER A 1 183 ? 4.456 -0.695 -30.291 1.00 87.81 183 SER A O 1
ATOM 1453 N N . SER A 1 184 ? 4.027 0.684 -28.567 1.00 85.19 184 SER A N 1
ATOM 1454 C CA . SER A 1 184 ? 4.676 -0.108 -27.519 1.00 85.19 184 SER A CA 1
ATOM 1455 C C . SER A 1 184 ? 3.679 -0.838 -26.602 1.00 85.19 184 SER A C 1
ATOM 1457 O O . SER A 1 184 ? 2.495 -0.501 -26.520 1.00 85.19 184 SER A O 1
ATOM 1459 N N . ILE A 1 185 ? 4.159 -1.854 -25.871 1.00 86.81 185 ILE A N 1
ATOM 1460 C CA . ILE A 1 185 ? 3.362 -2.547 -24.845 1.00 86.81 185 ILE A CA 1
ATOM 1461 C C . ILE A 1 185 ? 3.342 -1.699 -23.568 1.00 86.81 185 ILE A C 1
ATOM 1463 O O . ILE A 1 185 ? 4.338 -1.637 -22.840 1.00 86.81 185 ILE A O 1
ATOM 1467 N N . ASN A 1 186 ? 2.186 -1.093 -23.288 1.00 85.12 186 ASN A N 1
ATOM 1468 C CA . ASN A 1 186 ? 1.984 -0.181 -22.156 1.00 85.12 186 ASN A CA 1
ATOM 1469 C C . ASN A 1 186 ? 1.347 -0.819 -20.920 1.00 85.12 186 ASN A C 1
ATOM 1471 O O . ASN A 1 186 ? 1.492 -0.275 -19.831 1.00 85.12 186 ASN A O 1
ATOM 1475 N N . PHE A 1 187 ? 0.661 -1.950 -21.089 1.00 89.75 187 PHE A N 1
ATOM 1476 C CA . PHE A 1 187 ? -0.023 -2.677 -20.024 1.00 89.75 187 PHE A CA 1
ATOM 1477 C C . PHE A 1 187 ? 0.330 -4.152 -20.128 1.00 89.75 187 PHE A C 1
ATOM 1479 O O . PHE A 1 187 ? 0.329 -4.712 -21.229 1.00 89.75 187 PHE A O 1
ATOM 1486 N N . ARG A 1 188 ? 0.617 -4.788 -18.997 1.00 92.56 188 ARG A N 1
ATOM 1487 C CA . ARG A 1 188 ? 0.853 -6.229 -18.925 1.00 92.56 188 ARG A CA 1
ATOM 1488 C C . ARG A 1 188 ? 0.070 -6.801 -17.762 1.00 92.56 188 ARG A C 1
ATOM 1490 O O . ARG A 1 188 ? 0.022 -6.220 -16.684 1.00 92.56 188 ARG A O 1
ATOM 1497 N N . TYR A 1 189 ? -0.528 -7.953 -18.011 1.00 94.19 189 TYR A N 1
ATOM 1498 C CA . TYR A 1 189 ? -1.099 -8.799 -16.982 1.00 94.19 189 TYR A CA 1
ATOM 1499 C C . TYR A 1 189 ? -0.158 -9.979 -16.774 1.00 94.19 189 TYR A C 1
ATOM 1501 O O . TYR A 1 189 ? 0.179 -10.682 -17.730 1.00 94.19 189 TYR A O 1
ATOM 1509 N N . CYS A 1 190 ? 0.267 -10.179 -15.535 1.00 93.75 190 CYS A N 1
ATOM 1510 C CA . CYS A 1 190 ? 1.321 -11.114 -15.182 1.00 93.75 190 CYS A CA 1
ATOM 1511 C C . CYS A 1 190 ? 0.870 -12.018 -14.037 1.00 93.75 190 CYS A C 1
ATOM 1513 O O . CYS A 1 190 ? 0.025 -11.643 -13.220 1.00 93.75 190 CYS A O 1
ATOM 1515 N N . ARG A 1 191 ? 1.460 -13.216 -13.970 1.00 92.88 191 ARG A N 1
ATOM 1516 C CA . ARG A 1 191 ? 1.259 -14.154 -12.865 1.00 92.88 191 ARG A CA 1
ATOM 1517 C C . ARG A 1 191 ? 2.546 -14.869 -12.479 1.00 92.88 191 ARG A C 1
ATOM 1519 O O . ARG A 1 191 ? 3.397 -15.103 -13.337 1.00 92.88 191 ARG A O 1
ATOM 1526 N N . PHE A 1 192 ? 2.672 -15.241 -11.210 1.00 88.62 192 PHE A N 1
ATOM 1527 C CA . PHE A 1 192 ? 3.736 -16.119 -10.722 1.00 88.62 192 PHE A CA 1
ATOM 1528 C C . PHE A 1 192 ? 3.279 -16.932 -9.508 1.00 88.62 192 PHE A C 1
ATOM 1530 O O . PHE A 1 192 ? 2.412 -16.506 -8.749 1.00 88.62 192 PHE A O 1
ATOM 1537 N N . LYS A 1 193 ? 3.876 -18.112 -9.322 1.00 89.38 193 LYS A N 1
ATOM 1538 C CA . LYS A 1 193 ? 3.604 -18.980 -8.167 1.00 89.38 193 LYS A CA 1
ATOM 1539 C C . LYS A 1 193 ? 4.294 -18.446 -6.912 1.00 89.38 193 LYS A C 1
ATOM 1541 O O . LYS A 1 193 ? 5.424 -17.967 -7.013 1.00 89.38 193 LYS A O 1
ATOM 1546 N N . ILE A 1 194 ? 3.634 -18.577 -5.762 1.00 84.75 194 ILE A N 1
ATOM 1547 C CA . ILE A 1 194 ? 4.095 -18.094 -4.446 1.00 84.75 194 ILE A CA 1
ATOM 1548 C C . ILE A 1 194 ? 4.185 -19.205 -3.400 1.00 84.75 194 ILE A C 1
ATOM 1550 O O . ILE A 1 194 ? 3.501 -20.238 -3.571 1.00 84.75 194 ILE A O 1
#

Secondary structure (DSSP, 8-state):
-EETTTTEEEEEETTTTEEEEEE-GGGS-S--EEE-TTS-EEE----EEEEEEEE-SSSS-EEEEEEETT-SEEEEEEHHHHHT---HHHHHHH-EEEEE-SS--S-EEEETTEEEEEETTTTEEEEEESHHHHT-SS------EEEE-SSEEEEEEEETTTTEEEEEEE-HHHHHHS---TTS--EEEEEEE-

Radius of gyration: 17.01 Å; chains: 1; bounding box: 43×34×50 Å